Protein AF-X1CTW1-F1 (afdb_monomer_lite)

Foldseek 3Di:
DDDFDDDDDDDPDPDDDDADDGDDPDDDPDDDDDDDDDWDDDADDDDVDDGDGTDDDPDDDDDDDDDDDDDDDPPDDPDDDDDDFDDDDQGKRKDWDFDDPQTKIWIFIAHPNDTDTFIDGPDGDGDDDPPPDPDDDDDPPPDPDDKDKDWDWDDDPVDPDIWIWIWTADPVRDIDIDTPPDDDDDDPDDDDDQPPHPDDDDDPPPDDQPDWDKDWDWDADPVPGIWIWIWTADNVRDTDIDIPDPDDDDDPPPDDPDDDDPDDDDDPPPDDDDPPDDDDPDPDD

Sequence (285 aa):
ATTSYGIQIYADSFAYDADIVFQSGETIDNIVNGIVNVGGKLRVTENSDTITFSHTGTYAYAKWSAGTFIFQTDAGVNTNTYVDIKGKGTGTGNIRLFDQDDAEYMRMQVSNEYGIIEVKGTNPSGLHIQYTQPQSIYFWAGVSSGTPYFYIYGYDTGTSSVKYLRMNVSAGGHSYIVAEERLYLRAAGNLNLNDSAEGDIFCFVSATTGENRALIVYGYKNAIGPKYGKIWVDNGGDFRIDCQGAGYLQAQAGTTVVVWNDTYVNFYKDMRLSDDQVFKYGTGS

Structure (mmCIF, N/CA/C/O backbone):
data_AF-X1CTW1-F1
#
_entry.id   AF-X1CTW1-F1
#
loop_
_atom_site.group_PDB
_atom_site.id
_atom_site.type_symbol
_atom_site.label_atom_id
_atom_site.label_alt_id
_atom_site.label_comp_id
_atom_site.label_asym_id
_atom_site.label_entity_id
_atom_site.label_seq_id
_atom_site.pdbx_PDB_ins_code
_atom_site.Cartn_x
_atom_site.Cartn_y
_atom_site.Cartn_z
_atom_site.occupancy
_atom_site.B_iso_or_equiv
_atom_site.auth_seq_id
_atom_site.auth_comp_id
_atom_site.auth_asym_id
_atom_site.auth_atom_id
_atom_site.pdbx_PDB_model_num
ATOM 1 N N . ALA A 1 1 ? 40.830 28.953 -42.816 1.00 45.81 1 ALA A N 1
ATOM 2 C CA . ALA A 1 1 ? 39.634 28.520 -43.561 1.00 45.81 1 ALA A CA 1
ATOM 3 C C . ALA A 1 1 ? 39.536 27.010 -43.437 1.00 45.81 1 ALA A C 1
ATOM 5 O O . ALA A 1 1 ? 40.519 26.344 -43.733 1.00 45.81 1 ALA A O 1
ATOM 6 N N . THR A 1 2 ? 38.416 26.490 -42.947 1.00 40.00 2 THR A N 1
ATOM 7 C CA . THR A 1 2 ? 38.135 25.051 -42.875 1.00 40.00 2 THR A CA 1
ATOM 8 C C . THR A 1 2 ? 37.306 24.656 -44.091 1.00 40.00 2 THR A C 1
ATOM 10 O O . THR A 1 2 ? 36.136 25.007 -44.199 1.00 40.00 2 THR A O 1
ATOM 13 N N . THR A 1 3 ? 37.932 23.965 -45.038 1.00 47.16 3 THR A N 1
ATOM 14 C CA . THR A 1 3 ? 37.244 23.250 -46.118 1.00 47.16 3 THR A CA 1
ATOM 15 C C . THR A 1 3 ? 36.728 21.919 -45.584 1.00 47.16 3 THR A C 1
ATOM 17 O O . THR A 1 3 ? 37.546 21.073 -45.223 1.00 47.16 3 THR A O 1
ATOM 20 N N . SER A 1 4 ? 35.407 21.720 -45.561 1.00 43.81 4 SER A N 1
ATOM 21 C CA . SER A 1 4 ? 34.823 20.382 -45.394 1.00 43.81 4 SER A CA 1
ATOM 22 C C . SER A 1 4 ? 35.139 19.512 -46.606 1.00 43.81 4 SER A C 1
ATOM 24 O O . SER A 1 4 ? 35.044 19.966 -47.749 1.00 43.81 4 SER A O 1
ATOM 26 N N . TYR A 1 5 ? 35.465 18.249 -46.348 1.00 43.94 5 TYR A N 1
ATOM 27 C CA . TYR A 1 5 ? 35.620 17.217 -47.368 1.00 43.94 5 TYR A CA 1
ATOM 28 C C . TYR A 1 5 ? 34.435 16.259 -47.285 1.00 43.94 5 TYR A C 1
ATOM 30 O O . TYR A 1 5 ? 34.473 15.277 -46.549 1.00 43.94 5 TYR A O 1
ATOM 38 N N . GLY A 1 6 ? 33.390 16.527 -48.068 1.00 49.03 6 GLY A N 1
ATOM 39 C CA . GLY A 1 6 ? 32.314 15.558 -48.255 1.00 49.03 6 GLY A CA 1
ATOM 40 C C . GLY A 1 6 ? 32.833 14.336 -49.012 1.00 49.03 6 GLY A C 1
ATOM 41 O O . GLY A 1 6 ? 33.160 14.439 -50.195 1.00 49.03 6 GLY A O 1
ATOM 42 N N . ILE A 1 7 ? 32.900 13.179 -48.351 1.00 48.72 7 ILE A N 1
ATOM 43 C CA . ILE A 1 7 ? 33.149 11.900 -49.025 1.00 48.72 7 ILE A CA 1
ATOM 44 C C . ILE A 1 7 ? 31.864 11.496 -49.750 1.00 48.72 7 ILE A C 1
ATOM 46 O O . ILE A 1 7 ? 30.879 11.106 -49.127 1.00 48.72 7 ILE A O 1
ATOM 50 N N . GLN A 1 8 ? 31.871 11.602 -51.079 1.00 51.00 8 GLN A N 1
ATOM 51 C CA . GLN A 1 8 ? 30.743 11.222 -51.925 1.00 51.00 8 GLN A CA 1
ATOM 52 C C . GLN A 1 8 ? 31.022 9.858 -52.567 1.00 51.00 8 GLN A C 1
ATOM 54 O O . GLN A 1 8 ? 31.823 9.746 -53.495 1.00 51.00 8 GLN A O 1
ATOM 59 N N . ILE A 1 9 ? 30.384 8.809 -52.045 1.00 52.25 9 ILE A N 1
ATOM 60 C CA . ILE A 1 9 ? 30.541 7.438 -52.545 1.00 52.25 9 ILE A CA 1
ATOM 61 C C . ILE A 1 9 ? 29.469 7.173 -53.599 1.00 52.25 9 ILE A C 1
ATOM 63 O O . ILE A 1 9 ? 28.286 7.065 -53.281 1.00 52.25 9 ILE A O 1
ATOM 67 N N . TYR A 1 10 ? 29.888 7.048 -54.855 1.00 48.94 10 TYR A N 1
ATOM 68 C CA . TYR A 1 10 ? 29.022 6.609 -55.945 1.00 48.94 10 TYR A CA 1
ATOM 69 C C . TYR A 1 10 ? 29.145 5.093 -56.116 1.00 48.94 10 TYR A C 1
ATOM 71 O O . TYR A 1 10 ? 30.141 4.603 -56.646 1.00 48.94 10 TYR A O 1
ATOM 79 N N . ALA A 1 11 ? 28.128 4.353 -55.676 1.00 51.28 11 ALA A N 1
ATOM 80 C CA . ALA A 1 11 ? 27.992 2.937 -55.997 1.00 51.28 11 ALA A CA 1
ATOM 81 C C . ALA A 1 11 ? 27.484 2.787 -57.442 1.00 51.28 11 ALA A C 1
ATOM 83 O O . ALA A 1 11 ? 26.291 2.935 -57.712 1.00 51.28 11 ALA A O 1
ATOM 84 N N . ASP A 1 12 ? 28.391 2.506 -58.380 1.00 48.03 12 ASP A N 1
ATOM 85 C CA . ASP A 1 12 ? 28.018 2.105 -59.739 1.00 48.03 12 ASP A CA 1
ATOM 86 C C . ASP A 1 12 ? 27.450 0.675 -59.723 1.00 48.03 12 ASP A C 1
ATOM 88 O O . ASP A 1 12 ? 28.192 -0.298 -59.607 1.00 48.03 12 ASP A O 1
ATOM 92 N N . SER A 1 13 ? 26.117 0.609 -59.806 1.00 54.44 13 SER A N 1
ATOM 93 C CA . SER A 1 13 ? 25.214 -0.470 -60.256 1.00 54.44 13 SER A CA 1
ATOM 94 C C . SER A 1 13 ? 25.359 -1.926 -59.763 1.00 54.44 13 SER A C 1
ATOM 96 O O . SER A 1 13 ? 24.349 -2.626 -59.782 1.00 54.44 13 SER A O 1
ATOM 98 N N . PHE A 1 14 ? 26.511 -2.401 -59.277 1.00 51.78 14 PHE A N 1
ATOM 99 C CA .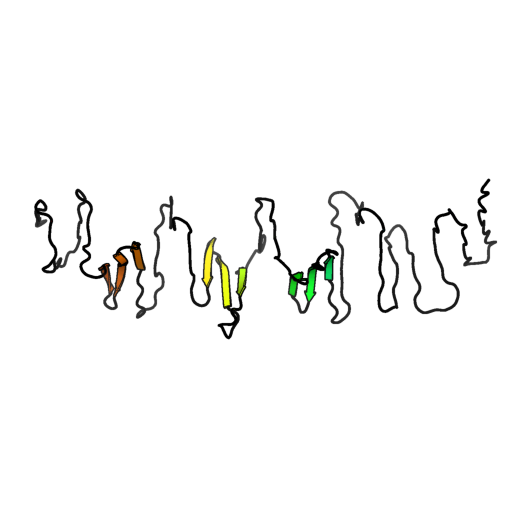 PHE A 1 14 ? 26.720 -3.795 -58.841 1.00 51.78 14 PHE A CA 1
ATOM 100 C C . PHE A 1 14 ? 27.580 -3.967 -57.572 1.00 51.78 14 PHE A C 1
ATOM 102 O O . PHE A 1 14 ? 28.158 -5.031 -57.349 1.00 51.78 14 PHE A O 1
ATOM 109 N N . ALA A 1 15 ? 27.614 -2.961 -56.693 1.00 45.22 15 ALA A N 1
ATOM 110 C CA . ALA A 1 15 ? 28.171 -3.083 -55.343 1.00 45.22 15 ALA A CA 1
ATOM 111 C C . ALA A 1 15 ? 27.107 -2.767 -54.276 1.00 45.22 15 ALA A C 1
ATOM 113 O O . ALA A 1 15 ? 26.763 -1.607 -54.049 1.00 45.22 15 ALA A O 1
ATOM 114 N N . TYR A 1 16 ? 26.596 -3.810 -53.616 1.00 50.31 16 TYR A N 1
ATOM 115 C CA . TYR A 1 16 ? 25.991 -3.672 -52.289 1.00 50.31 16 TYR A CA 1
ATOM 116 C C . TYR A 1 16 ? 27.129 -3.508 -51.257 1.00 50.31 16 TYR A C 1
ATOM 118 O O . TYR A 1 16 ? 28.116 -4.236 -51.336 1.00 50.31 16 TYR A O 1
ATOM 126 N N . ASP A 1 17 ? 26.935 -2.598 -50.297 1.00 49.25 17 ASP A N 1
ATOM 127 C CA . ASP A 1 17 ? 27.839 -2.175 -49.203 1.00 49.25 17 ASP A CA 1
ATOM 128 C C . ASP A 1 17 ? 29.040 -1.264 -49.565 1.00 49.25 17 ASP A C 1
ATOM 130 O O . ASP A 1 17 ? 29.900 -1.591 -50.382 1.00 49.25 17 ASP A O 1
ATOM 134 N N . ALA A 1 18 ? 29.123 -0.113 -48.875 1.00 48.91 18 ALA A N 1
ATOM 135 C CA . ALA A 1 18 ? 30.278 0.791 -48.838 1.00 48.91 18 ALA A CA 1
ATOM 136 C C . ALA A 1 18 ? 30.348 1.563 -47.498 1.00 48.91 18 ALA A C 1
ATOM 138 O O . ALA A 1 18 ? 29.317 1.994 -46.978 1.00 48.91 18 ALA A O 1
ATOM 139 N N . ASP A 1 19 ? 31.558 1.759 -46.959 1.00 47.50 19 ASP A N 1
ATOM 140 C CA . ASP A 1 19 ? 31.813 2.388 -45.647 1.00 47.50 19 ASP A CA 1
ATOM 141 C C . ASP A 1 19 ? 32.021 3.915 -45.722 1.00 47.50 19 ASP A C 1
ATOM 143 O O . ASP A 1 19 ? 32.659 4.423 -46.642 1.00 47.50 19 ASP A O 1
ATOM 147 N N . ILE A 1 20 ? 31.538 4.649 -44.709 1.00 53.44 20 ILE A N 1
ATOM 148 C CA . ILE A 1 20 ? 31.523 6.127 -44.637 1.00 53.44 20 ILE A CA 1
ATOM 149 C C . ILE A 1 20 ? 32.512 6.638 -43.566 1.00 53.44 20 ILE A C 1
ATOM 151 O O . ILE A 1 20 ? 32.567 6.092 -42.465 1.00 53.44 20 ILE A O 1
ATOM 155 N N . VAL A 1 21 ? 33.259 7.717 -43.854 1.00 50.94 21 VAL A N 1
ATOM 156 C CA . VAL A 1 21 ? 34.219 8.371 -42.931 1.00 50.94 21 VAL A CA 1
ATOM 157 C C . VAL A 1 21 ? 33.975 9.894 -42.891 1.00 50.94 21 VAL A C 1
ATOM 159 O O . VAL A 1 21 ? 33.644 10.483 -43.916 1.00 50.94 21 VAL A O 1
ATOM 162 N N . PHE A 1 22 ? 34.150 10.535 -41.727 1.00 52.16 22 PHE A N 1
ATOM 163 C CA . PHE A 1 22 ? 33.861 11.965 -41.471 1.00 52.16 22 PHE A CA 1
ATOM 164 C C . PHE A 1 22 ? 35.073 12.701 -40.853 1.00 52.16 22 PHE A C 1
ATOM 166 O O . PHE A 1 22 ? 35.955 12.047 -40.288 1.00 52.16 22 PHE A O 1
ATOM 173 N N . GLN A 1 23 ? 35.135 14.041 -40.926 1.00 52.19 23 GLN A N 1
ATOM 174 C CA . GLN A 1 23 ? 36.246 14.847 -40.379 1.00 52.19 23 GLN A CA 1
ATOM 175 C C . GLN A 1 23 ? 35.922 15.582 -39.058 1.00 52.19 23 GLN A C 1
ATOM 177 O O . GLN A 1 23 ? 34.781 15.694 -38.619 1.00 52.19 23 GLN A O 1
ATOM 182 N N . SER A 1 24 ? 36.965 16.079 -38.380 1.00 41.72 24 SER A N 1
ATOM 183 C CA . SER A 1 24 ? 36.859 16.750 -37.072 1.00 41.72 24 SER A CA 1
ATOM 184 C C . SER A 1 24 ? 36.025 18.037 -37.134 1.00 41.72 24 SER A C 1
ATOM 186 O O . SER A 1 24 ? 36.382 18.975 -37.848 1.00 41.72 24 SER A O 1
ATOM 188 N N . GLY A 1 25 ? 34.951 18.094 -36.342 1.00 46.41 25 GLY A N 1
ATOM 189 C CA . GLY A 1 25 ? 33.953 19.172 -36.359 1.00 46.41 25 GLY A CA 1
ATOM 190 C C . GLY A 1 25 ? 32.652 18.795 -37.076 1.00 46.41 25 GLY A C 1
ATOM 191 O O . GLY A 1 25 ? 31.678 19.536 -36.983 1.00 46.41 25 GLY A O 1
ATOM 192 N N . GLU A 1 26 ? 32.618 17.636 -37.736 1.00 47.25 26 GLU A N 1
ATOM 193 C CA . GLU A 1 26 ? 31.425 17.043 -38.340 1.00 47.25 26 GLU A CA 1
ATOM 194 C C . GLU A 1 26 ? 30.827 15.984 -37.391 1.00 47.25 26 GLU A C 1
ATOM 196 O O . GLU A 1 26 ? 31.538 15.339 -36.614 1.00 47.25 26 GLU A O 1
ATOM 201 N N . THR A 1 27 ? 29.505 15.805 -37.428 1.00 39.81 27 THR A N 1
ATOM 202 C CA . THR A 1 27 ? 28.800 14.800 -36.616 1.00 39.81 27 THR A CA 1
ATOM 203 C C . THR A 1 27 ? 28.807 13.453 -37.343 1.00 39.81 27 THR A C 1
ATOM 205 O O . THR A 1 27 ? 28.421 13.387 -38.507 1.00 39.81 27 THR A O 1
ATOM 208 N N . ILE A 1 28 ? 29.211 12.369 -36.670 1.00 51.09 28 ILE A N 1
ATOM 209 C CA . ILE A 1 28 ? 29.173 11.014 -37.250 1.00 51.09 28 ILE A CA 1
ATOM 210 C C . ILE A 1 28 ? 27.726 10.509 -37.273 1.00 51.09 28 ILE A C 1
ATOM 212 O O . ILE A 1 28 ? 27.140 10.256 -36.222 1.00 51.09 28 ILE A O 1
ATOM 216 N N . ASP A 1 29 ? 27.177 10.329 -38.475 1.00 48.66 29 ASP A N 1
ATOM 217 C CA . ASP A 1 29 ? 25.753 10.026 -38.688 1.00 48.66 29 ASP A CA 1
ATOM 218 C C . ASP A 1 29 ? 25.432 8.507 -38.727 1.00 48.66 29 ASP A C 1
ATOM 220 O O . ASP A 1 29 ? 24.273 8.100 -38.618 1.00 48.66 29 ASP A O 1
ATOM 224 N N . ASN A 1 30 ? 26.452 7.640 -38.875 1.00 41.53 30 ASN A N 1
ATOM 225 C CA . ASN A 1 30 ? 26.349 6.169 -38.795 1.00 41.53 30 ASN A CA 1
ATOM 226 C C . ASN A 1 30 ? 27.718 5.472 -38.606 1.00 41.53 30 ASN A C 1
ATOM 228 O O . ASN A 1 30 ? 28.755 6.001 -38.998 1.00 41.53 30 ASN A O 1
ATOM 232 N N . ILE A 1 31 ? 27.692 4.239 -38.074 1.00 51.62 31 ILE A N 1
ATOM 233 C CA . ILE A 1 31 ? 28.817 3.281 -38.012 1.00 51.62 31 ILE A CA 1
ATOM 234 C C . ILE A 1 31 ? 28.327 1.919 -38.531 1.00 51.62 31 ILE A C 1
ATOM 236 O O . ILE A 1 31 ? 27.300 1.426 -38.063 1.00 51.62 31 ILE A O 1
ATOM 240 N N . VAL A 1 32 ? 29.085 1.267 -39.417 1.00 52.25 32 VAL A N 1
ATOM 241 C CA . VAL A 1 32 ? 28.925 -0.158 -39.769 1.00 52.25 32 VAL A CA 1
ATOM 242 C C . VAL A 1 32 ? 30.281 -0.860 -39.611 1.00 52.25 32 VAL A C 1
ATOM 244 O O . VAL A 1 32 ? 31.327 -0.223 -39.657 1.00 52.25 32 VAL A O 1
ATOM 247 N N . ASN A 1 33 ? 30.258 -2.165 -39.328 1.00 46.97 33 ASN A N 1
ATOM 248 C CA . ASN A 1 33 ? 31.443 -3.014 -39.199 1.00 46.97 33 ASN A CA 1
ATOM 249 C C . ASN A 1 33 ? 31.401 -4.090 -40.292 1.00 46.97 33 ASN A C 1
ATOM 251 O O . ASN A 1 33 ? 30.509 -4.945 -40.273 1.00 46.97 33 ASN A O 1
ATOM 255 N N . GLY A 1 34 ? 32.360 -4.047 -41.216 1.00 48.19 34 GLY A N 1
ATOM 256 C CA . GLY A 1 34 ? 32.601 -5.099 -42.194 1.00 48.19 34 GLY A CA 1
ATOM 257 C C . GLY A 1 34 ? 33.517 -6.206 -41.657 1.00 48.19 34 GLY A C 1
ATOM 258 O O . GLY A 1 34 ? 34.615 -5.942 -41.181 1.00 48.19 34 GLY A O 1
ATOM 259 N N . ILE A 1 35 ? 33.102 -7.463 -41.856 1.00 50.97 35 ILE A N 1
ATOM 260 C CA . ILE A 1 35 ? 33.959 -8.665 -41.798 1.00 50.97 35 ILE A CA 1
ATOM 261 C C . ILE A 1 35 ? 34.553 -8.993 -40.401 1.00 50.97 35 ILE A C 1
ATOM 263 O O . ILE A 1 35 ? 35.762 -8.955 -40.219 1.00 50.97 35 ILE A O 1
ATOM 267 N N . VAL A 1 36 ? 33.728 -9.408 -39.422 1.00 45.00 36 VAL A N 1
ATOM 268 C CA . VAL A 1 36 ? 33.455 -10.841 -39.106 1.00 45.00 36 VAL A CA 1
ATOM 269 C C . VAL A 1 36 ? 32.144 -10.959 -38.298 1.00 45.00 36 VAL A C 1
ATOM 271 O O . VAL A 1 36 ? 31.791 -10.089 -37.504 1.00 45.00 36 VAL A O 1
ATOM 274 N N . ASN A 1 37 ? 31.402 -12.049 -38.486 1.00 51.97 37 ASN A N 1
ATOM 275 C CA . ASN A 1 37 ? 30.060 -12.263 -37.937 1.00 51.97 37 ASN A CA 1
ATOM 276 C C . ASN A 1 37 ? 30.058 -12.733 -36.458 1.00 51.97 37 ASN A C 1
ATOM 278 O O . ASN A 1 37 ? 30.244 -13.925 -36.216 1.00 51.97 37 ASN A O 1
ATOM 282 N N . VAL A 1 38 ? 29.820 -11.840 -35.474 1.00 46.69 38 VAL A N 1
ATOM 283 C CA . VAL A 1 38 ? 29.542 -12.257 -34.067 1.00 46.69 38 VAL A CA 1
ATOM 284 C C . VAL A 1 38 ? 28.583 -11.381 -33.222 1.00 46.69 38 VAL A C 1
ATOM 286 O O . VAL A 1 38 ? 28.246 -11.783 -32.108 1.00 46.69 38 VAL A O 1
ATOM 289 N N . GLY A 1 39 ? 28.121 -10.199 -33.660 1.00 50.09 39 GLY A N 1
ATOM 290 C CA . GLY A 1 39 ? 27.255 -9.391 -32.770 1.00 50.09 39 GLY A CA 1
ATOM 291 C C . GLY A 1 39 ? 26.915 -7.946 -33.139 1.00 50.09 39 GLY A C 1
ATOM 292 O O . GLY A 1 39 ? 26.598 -7.161 -32.249 1.00 50.09 39 GLY A O 1
ATOM 293 N N . GLY A 1 40 ? 26.980 -7.551 -34.411 1.00 55.53 40 GLY A N 1
ATOM 294 C CA . GLY A 1 40 ? 26.523 -6.217 -34.807 1.00 55.53 40 GLY A CA 1
ATOM 295 C C . GLY A 1 40 ? 24.998 -6.157 -34.942 1.00 55.53 40 GLY A C 1
ATOM 296 O O . GLY A 1 40 ? 24.432 -6.997 -35.636 1.00 55.53 40 GLY A O 1
ATOM 297 N N . LYS A 1 41 ? 24.347 -5.137 -34.360 1.00 55.25 41 LYS A N 1
ATOM 298 C CA . LYS A 1 41 ? 23.751 -4.033 -35.154 1.00 55.25 41 LYS A CA 1
ATOM 299 C C . LYS A 1 41 ? 22.899 -3.035 -34.353 1.00 55.25 41 LYS A C 1
ATOM 301 O O . LYS A 1 41 ? 21.833 -3.357 -33.837 1.00 55.25 41 LYS A O 1
ATOM 306 N N . LEU A 1 42 ? 23.405 -1.801 -34.333 1.00 59.06 42 LEU A N 1
ATOM 307 C CA . LEU A 1 42 ? 22.781 -0.579 -34.879 1.00 59.06 42 LEU A CA 1
ATOM 308 C C . LEU A 1 42 ? 22.482 -0.794 -36.388 1.00 59.06 42 LEU A C 1
ATOM 310 O O . LEU A 1 42 ? 23.294 -1.448 -37.036 1.00 59.06 42 LEU A O 1
ATOM 314 N N . ARG A 1 43 ? 21.408 -0.341 -37.055 1.00 50.75 43 ARG A N 1
ATOM 315 C CA . ARG A 1 43 ? 20.256 0.563 -36.798 1.00 50.75 43 ARG A CA 1
ATOM 316 C C . ARG A 1 43 ? 19.082 0.049 -37.660 1.00 50.75 43 ARG A C 1
ATOM 318 O O . ARG A 1 43 ? 19.357 -0.504 -38.723 1.00 50.75 43 ARG A O 1
ATOM 325 N N . VAL A 1 44 ? 17.814 0.225 -37.256 1.00 49.91 44 VAL A N 1
ATOM 326 C CA . VAL A 1 44 ? 16.639 -0.123 -38.104 1.00 49.91 44 VAL A CA 1
ATOM 327 C C . VAL A 1 44 ? 15.553 0.967 -38.026 1.00 49.91 44 VAL A C 1
ATOM 329 O O . VAL A 1 44 ? 15.647 1.857 -37.179 1.00 49.91 44 VAL A O 1
ATOM 332 N N . THR A 1 45 ? 14.650 1.016 -39.011 1.00 51.19 45 THR A N 1
ATOM 333 C CA . THR A 1 45 ? 13.980 2.237 -39.483 1.00 51.19 45 THR A CA 1
ATOM 334 C C . THR A 1 45 ? 12.682 1.939 -40.256 1.00 51.19 45 THR A C 1
ATOM 336 O O . THR A 1 45 ? 12.632 0.981 -41.020 1.00 51.19 45 THR A O 1
ATOM 339 N N . GLU A 1 46 ? 11.733 2.879 -40.142 1.00 43.62 46 GLU A N 1
ATOM 340 C CA . GLU A 1 46 ? 10.605 3.180 -41.050 1.00 43.62 46 GLU A CA 1
ATOM 341 C C . GLU A 1 46 ? 9.296 2.368 -41.028 1.00 43.62 46 GLU A C 1
ATOM 343 O O . GLU A 1 46 ? 9.250 1.149 -40.902 1.00 43.62 46 GLU A O 1
ATOM 348 N N . ASN A 1 47 ? 8.219 3.122 -41.282 1.00 63.56 47 ASN A N 1
ATOM 349 C CA . ASN A 1 47 ? 6.845 2.712 -41.573 1.00 63.56 47 ASN A CA 1
ATOM 350 C C . ASN A 1 47 ? 6.225 1.664 -40.638 1.00 63.56 47 ASN A C 1
ATOM 352 O O . ASN A 1 47 ? 5.637 2.088 -39.651 1.00 63.56 47 ASN A O 1
ATOM 356 N N . SER A 1 48 ? 6.296 0.346 -40.881 1.00 55.28 48 SER A N 1
ATOM 357 C CA . SER A 1 48 ? 5.699 -0.638 -39.943 1.00 55.28 48 SER A CA 1
ATOM 358 C C . SER A 1 48 ? 6.600 -0.919 -38.727 1.00 55.28 48 SER A C 1
ATOM 360 O O . SER A 1 48 ? 6.799 -2.072 -38.344 1.00 55.28 48 SER A O 1
ATOM 362 N N . ASP A 1 49 ? 7.129 0.171 -38.173 1.00 46.50 49 ASP A N 1
ATOM 363 C CA . ASP A 1 49 ? 8.003 0.327 -37.018 1.00 46.50 49 ASP A CA 1
ATOM 364 C C . ASP A 1 49 ? 9.368 -0.357 -37.073 1.00 46.50 49 ASP A C 1
ATOM 366 O O . ASP A 1 49 ? 9.527 -1.532 -37.404 1.00 46.50 49 ASP A O 1
ATOM 370 N N . THR A 1 50 ? 10.395 0.371 -36.631 1.00 51.03 50 THR A N 1
ATOM 371 C CA . THR A 1 50 ? 11.592 -0.260 -36.068 1.00 51.03 50 THR A CA 1
ATOM 372 C C . THR A 1 50 ? 12.458 0.708 -35.276 1.00 51.03 50 THR A C 1
ATOM 374 O O . THR A 1 50 ? 12.747 1.823 -35.700 1.00 51.03 50 THR A O 1
ATOM 377 N N . ILE A 1 51 ? 12.962 0.202 -34.153 1.00 62.56 51 ILE A N 1
ATOM 378 C CA . ILE A 1 51 ? 14.141 0.686 -33.435 1.00 62.56 51 ILE A CA 1
ATOM 379 C C . ILE A 1 51 ? 14.963 -0.561 -33.109 1.00 62.56 51 ILE A C 1
ATOM 381 O O . ILE A 1 51 ? 14.417 -1.576 -32.673 1.00 62.56 51 ILE A O 1
ATOM 385 N N . THR A 1 52 ? 16.276 -0.541 -33.338 1.00 54.81 52 THR A N 1
ATOM 386 C CA . THR A 1 52 ? 17.144 -1.686 -33.020 1.00 54.81 52 THR A CA 1
ATOM 387 C C . THR A 1 52 ? 18.578 -1.242 -32.811 1.00 54.81 52 THR A C 1
ATOM 389 O O . THR A 1 52 ? 19.199 -0.682 -33.714 1.00 54.81 52 THR A O 1
ATOM 392 N N . PHE A 1 53 ? 19.112 -1.563 -31.636 1.00 70.44 53 PHE A N 1
ATOM 393 C CA . PHE A 1 53 ? 20.530 -1.460 -31.317 1.00 70.44 53 PHE A CA 1
ATOM 394 C C . PHE A 1 53 ? 20.863 -2.682 -30.445 1.00 70.44 53 PHE A C 1
ATOM 396 O O . PHE A 1 53 ? 20.427 -2.767 -29.303 1.00 70.44 53 PHE A O 1
ATOM 403 N N . SER A 1 54 ? 21.526 -3.682 -31.029 1.00 64.19 54 SER A N 1
ATOM 404 C CA . SER A 1 54 ? 21.703 -5.038 -30.475 1.00 64.19 54 SER A CA 1
ATOM 405 C C . SER A 1 54 ? 22.930 -5.175 -29.557 1.00 64.19 54 SER A C 1
ATOM 407 O O . SER A 1 54 ? 23.839 -4.344 -29.611 1.00 64.19 54 SER A O 1
ATOM 409 N N . HIS A 1 55 ? 22.961 -6.191 -28.682 1.00 62.97 55 HIS A N 1
ATOM 410 C CA . HIS A 1 55 ? 24.020 -6.394 -27.679 1.00 62.97 55 HIS A CA 1
ATOM 411 C C . HIS A 1 55 ? 24.399 -7.879 -27.524 1.00 62.97 55 HIS A C 1
ATOM 413 O O . HIS A 1 55 ? 23.522 -8.730 -27.376 1.00 62.97 55 HIS A O 1
ATOM 419 N N . THR A 1 56 ? 25.701 -8.181 -27.463 1.00 58.50 56 THR A N 1
ATOM 420 C CA . THR A 1 56 ? 26.235 -9.535 -27.181 1.00 58.50 56 THR A CA 1
ATOM 421 C C . THR A 1 56 ? 27.419 -9.555 -26.195 1.00 58.50 56 THR A C 1
ATOM 423 O O . THR A 1 56 ? 28.050 -10.592 -26.007 1.00 58.50 56 THR A O 1
ATOM 426 N N . GLY A 1 57 ? 27.712 -8.428 -25.534 1.00 55.69 57 GLY A N 1
ATOM 427 C CA . GLY A 1 57 ? 28.667 -8.333 -24.419 1.00 55.69 57 GLY A CA 1
ATOM 428 C C . GLY A 1 57 ? 27.973 -8.306 -23.049 1.00 55.69 57 GLY A C 1
ATOM 429 O O . GLY A 1 57 ? 26.751 -8.208 -22.973 1.00 55.69 57 GLY A O 1
ATOM 430 N N . THR A 1 58 ? 28.748 -8.353 -21.958 1.00 77.19 58 THR A N 1
ATOM 431 C CA . THR A 1 58 ? 28.227 -8.422 -20.574 1.00 77.19 58 THR A CA 1
ATOM 432 C C . THR A 1 58 ? 27.313 -7.252 -20.194 1.00 77.19 58 THR A C 1
ATOM 434 O O . THR A 1 58 ? 26.371 -7.439 -19.429 1.00 77.19 58 THR A O 1
ATOM 437 N N . TYR A 1 59 ? 27.578 -6.054 -20.726 1.00 81.06 59 TYR A N 1
ATOM 438 C CA . TYR A 1 59 ? 26.813 -4.839 -20.448 1.00 81.06 59 TYR A CA 1
ATOM 439 C C . TYR A 1 59 ? 26.669 -3.979 -21.708 1.00 81.06 59 TYR A C 1
ATOM 441 O O . TYR A 1 59 ? 27.575 -3.929 -22.540 1.00 81.06 59 TYR A O 1
ATOM 449 N N . ALA A 1 60 ? 25.557 -3.253 -21.803 1.00 84.12 60 ALA A N 1
ATOM 450 C CA . ALA A 1 60 ? 25.329 -2.189 -22.774 1.00 84.12 60 ALA A CA 1
ATOM 451 C C . ALA A 1 60 ? 24.785 -0.957 -22.037 1.00 84.12 60 ALA A C 1
ATOM 453 O O . ALA A 1 60 ? 24.014 -1.095 -21.087 1.00 84.12 60 ALA A O 1
ATOM 454 N N . TYR A 1 61 ? 25.192 0.239 -22.463 1.00 84.56 61 TYR A N 1
ATOM 455 C CA . TYR A 1 61 ? 24.801 1.499 -21.830 1.00 84.56 61 TYR A CA 1
ATOM 456 C C . TYR A 1 61 ? 24.439 2.534 -22.893 1.00 84.56 61 TYR A C 1
ATOM 458 O O . TYR A 1 61 ? 25.255 2.830 -23.764 1.00 84.56 61 TYR A O 1
ATOM 466 N N . ALA A 1 62 ? 23.258 3.137 -22.771 1.00 87.31 62 ALA A N 1
ATOM 467 C CA . ALA A 1 62 ? 22.951 4.412 -23.408 1.00 87.31 62 ALA A CA 1
ATOM 468 C C . ALA A 1 62 ? 23.264 5.534 -22.407 1.00 87.31 62 ALA A C 1
ATOM 470 O O . ALA A 1 62 ? 22.860 5.454 -21.246 1.00 87.31 62 ALA A O 1
ATOM 471 N N . LYS A 1 63 ? 24.005 6.558 -22.837 1.00 85.69 63 LYS A N 1
ATOM 472 C CA . LYS A 1 63 ? 24.360 7.726 -22.019 1.00 85.69 63 LYS A CA 1
ATOM 473 C C . LYS A 1 63 ? 24.054 9.005 -22.786 1.00 85.69 63 LYS A C 1
ATOM 475 O O . LYS A 1 63 ? 24.254 9.063 -23.995 1.00 85.69 63 LYS A O 1
ATOM 480 N N . TRP A 1 64 ? 23.614 10.021 -22.061 1.00 85.62 64 TRP A N 1
ATOM 481 C CA . TRP A 1 64 ? 23.283 11.356 -22.551 1.00 85.62 64 TRP A CA 1
ATOM 482 C C . TRP A 1 64 ? 23.970 12.375 -21.637 1.00 85.62 64 TRP A C 1
ATOM 484 O O . TRP A 1 64 ? 24.081 12.154 -20.434 1.00 85.62 64 TRP A O 1
ATOM 494 N N . SER A 1 65 ? 24.510 13.449 -22.214 1.00 84.88 65 SER A N 1
ATOM 495 C CA . SER A 1 65 ? 25.391 14.398 -21.514 1.00 84.88 65 SER A CA 1
ATOM 496 C C . SER A 1 65 ? 24.689 15.659 -21.004 1.00 84.88 65 SER A C 1
ATOM 498 O O . SER A 1 65 ? 25.302 16.435 -20.274 1.00 84.88 65 SER A O 1
ATOM 500 N N . ALA A 1 66 ? 23.433 15.888 -21.392 1.00 82.88 66 ALA A N 1
ATOM 501 C CA . ALA A 1 66 ? 22.684 17.089 -21.048 1.00 82.88 66 ALA A CA 1
ATOM 502 C C . ALA A 1 66 ? 21.178 16.813 -20.953 1.00 82.88 66 ALA A C 1
ATOM 504 O O . ALA A 1 66 ? 20.628 16.069 -21.763 1.00 82.88 66 ALA A O 1
ATOM 505 N N . GLY A 1 67 ? 20.515 17.490 -20.012 1.00 80.25 67 GLY A N 1
ATOM 506 C CA . GLY A 1 67 ? 19.059 17.633 -19.975 1.00 80.25 67 GLY A CA 1
ATOM 507 C C . GLY A 1 67 ? 18.277 16.328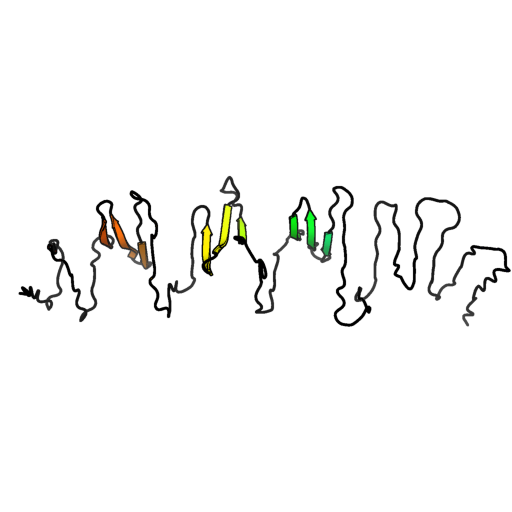 -19.813 1.00 80.25 67 GLY A C 1
ATOM 508 O O . GLY A 1 67 ? 18.506 15.565 -18.877 1.00 80.25 67 GLY A O 1
ATOM 509 N N . THR A 1 68 ? 17.306 16.129 -20.704 1.00 88.31 68 THR A N 1
ATOM 510 C CA . THR A 1 68 ? 16.214 15.158 -20.564 1.00 88.31 68 THR A CA 1
ATOM 511 C C . THR A 1 68 ? 16.215 14.168 -21.724 1.00 88.31 68 THR A C 1
ATOM 513 O O . THR A 1 68 ? 16.390 14.558 -22.877 1.00 88.31 68 THR A O 1
ATOM 516 N N . PHE A 1 69 ? 15.935 12.899 -21.432 1.00 89.00 69 PHE A N 1
ATOM 517 C CA . PHE A 1 69 ? 15.717 11.851 -22.428 1.00 89.00 69 PHE A CA 1
ATOM 518 C C . PHE A 1 69 ? 14.230 11.465 -22.461 1.00 89.00 69 PHE A C 1
ATOM 520 O O . PHE A 1 69 ? 13.635 11.240 -21.407 1.00 89.00 69 PHE A O 1
ATOM 527 N N . ILE A 1 70 ? 13.613 11.439 -23.648 1.00 88.56 70 ILE A N 1
ATOM 528 C CA . ILE A 1 70 ? 12.152 11.337 -23.822 1.00 88.56 70 ILE A CA 1
ATOM 529 C C . ILE A 1 70 ? 11.808 10.174 -24.760 1.00 88.56 70 ILE A C 1
ATOM 531 O O . ILE A 1 70 ? 12.373 10.060 -25.844 1.00 88.56 70 ILE A O 1
ATOM 535 N N . PHE A 1 71 ? 10.830 9.359 -24.357 1.00 89.81 71 PHE A N 1
ATOM 536 C CA . PHE A 1 71 ? 10.132 8.401 -25.216 1.00 89.81 71 PHE A CA 1
ATOM 537 C C . PHE A 1 71 ? 8.676 8.858 -25.370 1.00 89.81 71 PHE A C 1
ATOM 539 O O . PHE A 1 71 ? 7.977 9.009 -24.369 1.00 89.81 71 PHE A O 1
ATOM 546 N N . GLN A 1 72 ? 8.217 9.081 -26.600 1.00 90.25 72 GLN A N 1
ATOM 547 C CA . GLN A 1 72 ? 6.869 9.570 -26.900 1.00 90.25 72 GLN A CA 1
ATOM 548 C C . GLN A 1 72 ? 6.377 8.957 -28.219 1.00 90.25 72 GLN A C 1
ATOM 550 O O . GLN A 1 72 ? 7.162 8.834 -29.156 1.00 90.25 72 GLN A O 1
ATOM 555 N N . THR A 1 73 ? 5.091 8.593 -28.294 1.00 89.31 73 THR A N 1
ATOM 556 C CA . THR A 1 73 ? 4.422 8.256 -29.563 1.00 89.31 73 THR A CA 1
ATOM 557 C C . THR A 1 73 ? 3.712 9.475 -30.149 1.00 89.31 73 THR A C 1
ATOM 559 O O . THR A 1 73 ? 3.267 10.361 -29.416 1.00 89.31 73 THR A O 1
ATOM 562 N N . ASP A 1 74 ? 3.548 9.480 -31.465 1.00 87.25 74 ASP A N 1
ATOM 563 C CA . ASP A 1 74 ? 2.698 10.386 -32.238 1.00 87.25 74 ASP A CA 1
ATOM 564 C C . ASP A 1 74 ? 1.560 9.642 -32.970 1.00 87.25 74 ASP A C 1
ATOM 566 O O . ASP A 1 74 ? 0.845 10.241 -33.773 1.00 87.25 74 ASP A O 1
ATOM 570 N N . ALA A 1 75 ? 1.340 8.357 -32.652 1.00 85.81 75 ALA A N 1
ATOM 571 C CA . ALA A 1 75 ? 0.392 7.447 -33.303 1.00 85.81 75 ALA A CA 1
ATOM 572 C C . ALA A 1 75 ? -1.106 7.749 -33.039 1.00 85.81 75 ALA A C 1
ATOM 574 O O . ALA A 1 75 ? -1.925 6.836 -32.909 1.00 85.81 75 ALA A O 1
ATOM 575 N N . GLY A 1 76 ? -1.488 9.025 -32.949 1.00 89.38 76 GLY A N 1
ATOM 576 C CA . GLY A 1 76 ? -2.865 9.501 -32.824 1.00 89.38 76 GLY A CA 1
ATOM 577 C C . GLY A 1 76 ? -3.236 10.091 -31.460 1.00 89.38 76 GLY A C 1
ATOM 578 O O . GLY A 1 76 ? -2.427 10.213 -30.541 1.00 89.38 76 GLY A O 1
ATOM 579 N N . VAL A 1 77 ? -4.501 10.499 -31.343 1.00 91.81 77 VAL A N 1
ATOM 580 C CA . VAL A 1 77 ? -5.067 11.088 -30.120 1.00 91.81 77 VAL A CA 1
ATOM 581 C C . VAL A 1 77 ? -5.466 9.976 -29.149 1.00 91.81 77 VAL A C 1
ATOM 583 O O . VAL A 1 77 ? -6.197 9.064 -29.525 1.00 91.81 77 VAL A O 1
ATOM 586 N N . ASN A 1 78 ? -5.044 10.091 -27.885 1.00 87.69 78 ASN A N 1
ATOM 587 C CA . ASN A 1 78 ? -5.297 9.116 -26.812 1.00 87.69 78 ASN A CA 1
ATOM 588 C C . ASN A 1 78 ? -4.734 7.701 -27.079 1.00 87.69 78 ASN A C 1
ATOM 590 O O . ASN A 1 78 ? -5.248 6.719 -26.543 1.00 87.69 78 ASN A O 1
ATOM 594 N N . THR A 1 79 ? -3.676 7.582 -27.885 1.00 93.25 79 THR A N 1
ATOM 595 C CA . THR A 1 79 ? -3.031 6.293 -28.167 1.00 93.25 79 THR A CA 1
ATOM 596 C C . THR A 1 79 ? -2.169 5.835 -26.987 1.00 93.25 79 THR A C 1
ATOM 598 O O . THR A 1 79 ? -1.209 6.501 -26.596 1.00 93.25 79 THR A O 1
ATOM 601 N N . ASN A 1 80 ? -2.497 4.671 -26.419 1.00 90.75 80 ASN A N 1
ATOM 602 C CA . ASN A 1 80 ? -1.732 4.074 -25.324 1.00 90.75 80 ASN A CA 1
ATOM 603 C C . ASN A 1 80 ? -0.300 3.736 -25.771 1.00 90.75 80 ASN A C 1
ATOM 605 O O . ASN A 1 80 ? -0.103 3.057 -26.776 1.00 90.75 80 ASN A O 1
ATOM 609 N N . THR A 1 81 ? 0.693 4.158 -24.985 1.00 91.25 81 THR A N 1
ATOM 610 C CA . THR A 1 81 ? 2.118 3.846 -25.191 1.00 91.25 81 THR A CA 1
ATOM 611 C C . THR A 1 81 ? 2.634 3.005 -24.030 1.00 91.25 81 THR A C 1
ATOM 613 O O . THR A 1 81 ? 2.261 3.247 -22.882 1.00 91.25 81 THR A O 1
ATOM 616 N N . TYR A 1 82 ? 3.521 2.051 -24.311 1.00 91.69 82 TYR A N 1
ATOM 617 C CA . TYR A 1 82 ? 4.090 1.146 -23.312 1.00 91.69 82 TYR A CA 1
ATOM 618 C C . TYR A 1 82 ? 5.619 1.122 -23.409 1.00 91.69 82 TYR A C 1
ATOM 620 O O . TYR A 1 82 ? 6.175 1.131 -24.505 1.00 91.69 82 TYR A O 1
ATOM 628 N N . VAL A 1 83 ? 6.295 1.054 -22.259 1.00 91.25 83 VAL A N 1
ATOM 629 C CA . VAL A 1 83 ? 7.742 0.805 -22.164 1.00 91.25 83 VAL A CA 1
ATOM 630 C C . VAL A 1 83 ? 7.942 -0.499 -21.400 1.00 91.25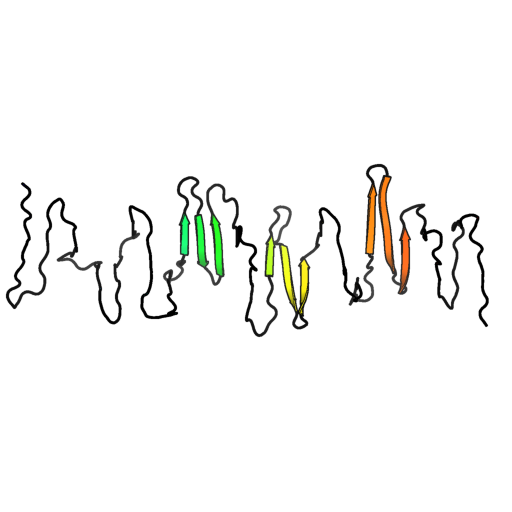 83 VAL A C 1
ATOM 632 O O . VAL A 1 83 ? 7.764 -0.555 -20.185 1.00 91.25 83 VAL A O 1
ATOM 635 N N . ASP A 1 84 ? 8.302 -1.553 -22.127 1.00 90.88 84 ASP A N 1
ATOM 636 C CA . ASP A 1 84 ? 8.504 -2.892 -21.577 1.00 90.88 84 ASP A CA 1
ATOM 637 C C . ASP A 1 84 ? 9.963 -3.122 -21.168 1.00 90.88 84 ASP A C 1
ATOM 639 O O . ASP A 1 84 ? 10.868 -3.078 -22.000 1.00 90.88 84 ASP A O 1
ATOM 643 N N . ILE A 1 85 ? 10.194 -3.470 -19.899 1.00 92.06 85 ILE A N 1
ATOM 644 C CA . ILE A 1 85 ? 11.519 -3.853 -19.390 1.00 92.06 85 ILE A CA 1
ATOM 645 C C . ILE A 1 85 ? 11.455 -5.287 -18.870 1.00 92.06 85 ILE A C 1
ATOM 647 O O . ILE A 1 85 ? 10.872 -5.574 -17.824 1.00 92.06 85 ILE A O 1
ATOM 651 N N . LYS A 1 86 ? 12.058 -6.203 -19.630 1.00 90.00 86 LYS A N 1
ATOM 652 C CA . LYS A 1 86 ? 11.926 -7.654 -19.456 1.00 90.00 86 LYS A CA 1
ATOM 653 C C . LYS A 1 86 ? 13.283 -8.286 -19.158 1.00 90.00 86 LYS A C 1
ATOM 655 O O . LYS A 1 86 ? 14.251 -8.066 -19.881 1.00 90.00 86 LYS A O 1
ATOM 660 N N . GLY A 1 87 ? 13.348 -9.086 -18.097 1.00 87.56 87 GLY A N 1
ATOM 661 C CA . GLY A 1 87 ? 14.473 -9.989 -17.863 1.00 87.56 87 GLY A CA 1
ATOM 662 C C . GLY A 1 87 ? 14.370 -11.246 -18.735 1.00 87.56 87 GLY A C 1
ATOM 663 O O . GLY A 1 87 ? 13.305 -11.555 -19.270 1.00 87.56 87 GLY A O 1
ATOM 664 N N . LYS A 1 88 ? 15.479 -11.977 -18.894 1.00 87.56 88 LYS A N 1
ATOM 665 C CA . LYS A 1 88 ? 15.534 -13.234 -19.660 1.00 87.56 88 LYS A CA 1
ATOM 666 C C . LYS A 1 88 ? 15.717 -14.425 -18.719 1.00 87.56 88 LYS A C 1
ATOM 668 O O . LYS A 1 88 ? 16.588 -14.390 -17.851 1.00 87.56 88 LYS A O 1
ATOM 673 N N . GLY A 1 89 ? 14.946 -15.494 -18.923 1.00 88.69 89 GLY A N 1
ATOM 674 C CA . GLY A 1 89 ? 14.998 -16.687 -18.072 1.00 88.69 89 GLY A CA 1
ATOM 675 C C . GLY A 1 89 ? 14.574 -16.360 -16.639 1.00 88.69 89 GLY A C 1
ATOM 676 O O . GLY A 1 89 ? 13.495 -15.822 -16.432 1.00 88.69 89 GLY A O 1
ATOM 677 N N . THR A 1 90 ? 15.440 -16.638 -15.665 1.00 87.06 90 THR A N 1
ATOM 678 C CA . THR A 1 90 ? 15.249 -16.272 -14.248 1.00 87.06 90 THR A CA 1
ATOM 679 C C . THR A 1 90 ? 15.660 -14.826 -13.921 1.00 87.06 90 THR A C 1
ATOM 681 O O . THR A 1 90 ? 15.633 -14.427 -12.759 1.00 87.06 90 THR A O 1
ATOM 684 N N . GLY A 1 91 ? 16.077 -14.037 -14.918 1.00 88.00 91 GLY A N 1
ATOM 685 C CA . GLY A 1 91 ? 16.498 -12.649 -14.737 1.00 88.00 91 GLY A CA 1
ATOM 686 C C . GLY A 1 91 ? 15.340 -11.673 -14.495 1.00 88.00 91 GLY A C 1
ATOM 687 O O . GLY A 1 91 ? 14.246 -11.826 -15.030 1.00 88.00 91 GLY A O 1
ATOM 688 N N . THR A 1 92 ? 15.620 -10.616 -13.734 1.00 89.75 92 THR A N 1
ATOM 689 C CA . THR A 1 92 ? 14.641 -9.617 -13.272 1.00 89.75 92 THR A CA 1
ATOM 690 C C . THR A 1 92 ? 14.575 -8.392 -14.194 1.00 89.75 92 THR A C 1
ATOM 692 O O . THR A 1 92 ? 15.561 -7.662 -14.334 1.00 89.75 92 THR A O 1
ATOM 695 N N . GLY A 1 93 ? 13.400 -8.088 -14.755 1.00 90.75 93 GLY A N 1
ATOM 696 C CA . GLY A 1 93 ? 13.136 -6.776 -15.366 1.00 90.75 93 GLY A CA 1
ATOM 697 C C . GLY A 1 93 ? 13.033 -5.699 -14.281 1.00 90.75 93 GLY A C 1
ATOM 698 O O . GLY A 1 93 ? 12.300 -5.889 -13.309 1.00 90.75 93 GLY A O 1
ATOM 699 N N . ASN A 1 94 ? 13.801 -4.607 -14.388 1.00 93.81 94 ASN A N 1
ATOM 700 C CA . ASN A 1 94 ? 13.807 -3.548 -13.376 1.00 93.81 94 ASN A CA 1
ATOM 701 C C . ASN A 1 94 ? 14.119 -2.150 -13.936 1.00 93.81 94 ASN A C 1
ATOM 703 O O . ASN A 1 94 ? 15.040 -1.991 -14.733 1.00 93.81 94 ASN A O 1
ATOM 707 N N . ILE A 1 95 ? 13.385 -1.148 -13.449 1.00 94.12 95 ILE A N 1
ATOM 708 C CA . ILE A 1 95 ? 13.697 0.283 -13.560 1.00 94.12 95 ILE A CA 1
ATOM 709 C C . ILE A 1 95 ? 14.419 0.697 -12.278 1.00 94.12 95 ILE A C 1
ATOM 711 O O . ILE A 1 95 ? 14.028 0.282 -11.180 1.00 94.12 95 ILE A O 1
ATOM 715 N N . ARG A 1 96 ? 15.446 1.540 -12.405 1.00 92.25 96 ARG A N 1
ATOM 716 C CA . ARG A 1 96 ? 16.081 2.210 -11.268 1.00 92.25 96 ARG A CA 1
ATOM 717 C C . ARG A 1 96 ? 16.261 3.690 -11.552 1.00 92.25 96 ARG A C 1
ATOM 719 O O . ARG A 1 96 ? 16.706 4.049 -12.638 1.00 92.25 96 ARG A O 1
ATOM 726 N N . LEU A 1 97 ? 15.945 4.507 -10.558 1.00 91.88 97 LEU A N 1
ATOM 727 C CA . LEU A 1 97 ? 16.217 5.939 -10.534 1.00 91.88 97 LEU A CA 1
ATOM 728 C C . LEU A 1 97 ? 17.246 6.144 -9.424 1.00 91.88 97 LEU A C 1
ATOM 730 O O . LEU A 1 97 ? 16.908 5.934 -8.262 1.00 91.88 97 LEU A O 1
ATOM 734 N N . PHE A 1 98 ? 18.492 6.428 -9.794 1.00 91.19 98 PHE A N 1
ATOM 735 C CA . PHE A 1 98 ? 19.600 6.630 -8.858 1.00 91.19 98 PHE A CA 1
ATOM 736 C C . PHE A 1 98 ? 19.759 8.112 -8.544 1.00 91.19 98 PHE A C 1
ATOM 738 O O . PHE A 1 98 ? 19.704 8.919 -9.474 1.00 91.19 98 PHE A O 1
ATOM 745 N N . ASP A 1 99 ? 20.044 8.425 -7.283 1.00 85.88 99 ASP A N 1
ATOM 746 C CA . ASP A 1 99 ? 20.786 9.635 -6.945 1.00 85.88 99 ASP A CA 1
ATOM 747 C C . ASP A 1 99 ? 22.275 9.290 -6.811 1.00 85.88 99 ASP A C 1
ATOM 749 O O . ASP A 1 99 ? 22.635 8.174 -6.417 1.00 85.88 99 ASP A O 1
ATOM 753 N N . GLN A 1 100 ? 23.154 10.194 -7.241 1.00 85.44 100 GLN A N 1
ATOM 754 C CA . GLN A 1 100 ? 24.588 9.887 -7.343 1.00 85.44 100 GLN A CA 1
ATOM 755 C C . GLN A 1 100 ? 25.369 10.263 -6.079 1.00 85.44 100 GLN A C 1
ATOM 757 O O . GLN A 1 100 ? 26.416 9.665 -5.826 1.00 85.44 100 GLN A O 1
ATOM 762 N N . ASP A 1 101 ? 24.902 11.255 -5.327 1.00 85.81 101 ASP A N 1
ATOM 763 C CA . ASP A 1 101 ? 25.607 11.826 -4.180 1.00 85.81 101 ASP A CA 1
ATOM 764 C C . ASP A 1 101 ? 25.666 10.866 -2.981 1.00 85.81 101 ASP A C 1
ATOM 766 O O . ASP A 1 101 ? 26.766 10.538 -2.532 1.00 85.81 101 ASP A O 1
ATOM 770 N N . ASP A 1 102 ? 24.519 10.348 -2.540 1.00 82.94 102 ASP A N 1
ATOM 771 C CA . ASP A 1 102 ? 24.403 9.481 -1.355 1.00 82.94 102 ASP A CA 1
ATOM 772 C C . ASP A 1 102 ? 24.277 7.967 -1.703 1.00 82.94 102 ASP A C 1
ATOM 774 O O . ASP A 1 102 ? 24.419 7.077 -0.852 1.00 82.94 102 ASP A O 1
ATOM 778 N N . ALA A 1 103 ? 24.162 7.663 -3.006 1.00 88.81 103 ALA A N 1
ATOM 779 C CA . ALA A 1 103 ? 24.044 6.331 -3.619 1.00 88.81 103 ALA A CA 1
ATOM 780 C C . ALA A 1 103 ? 22.721 5.575 -3.356 1.00 88.81 103 ALA A C 1
ATOM 782 O O . ALA A 1 103 ? 22.640 4.350 -3.537 1.00 88.81 103 ALA A O 1
ATOM 783 N N . GLU A 1 104 ? 21.658 6.292 -2.995 1.00 91.69 104 GLU A N 1
ATOM 784 C CA . GLU A 1 104 ? 20.289 5.782 -3.008 1.00 91.69 104 GLU A CA 1
ATOM 785 C C . GLU A 1 104 ? 19.741 5.567 -4.428 1.00 91.69 104 GLU A C 1
ATOM 787 O O . GLU A 1 104 ? 20.124 6.198 -5.413 1.00 91.69 104 GLU A O 1
ATOM 792 N N . TYR A 1 105 ? 18.776 4.656 -4.537 1.00 91.12 105 TYR A N 1
ATOM 793 C CA . TYR A 1 105 ? 17.947 4.493 -5.716 1.00 91.12 105 TYR A CA 1
ATOM 794 C C . TYR A 1 105 ? 16.544 3.999 -5.376 1.00 91.12 105 TYR A C 1
ATOM 796 O O . TYR A 1 105 ? 16.348 3.096 -4.555 1.00 91.12 105 TYR A O 1
ATOM 804 N N . MET A 1 106 ? 15.558 4.528 -6.098 1.00 94.50 106 MET A N 1
ATOM 805 C CA . MET A 1 106 ? 14.249 3.894 -6.219 1.00 94.50 106 MET A CA 1
ATOM 806 C C . MET A 1 106 ? 14.365 2.727 -7.202 1.00 94.50 106 MET A C 1
ATOM 808 O O . MET A 1 106 ? 14.908 2.882 -8.297 1.00 94.50 106 MET A O 1
ATOM 812 N N . ARG A 1 107 ? 13.829 1.558 -6.841 1.00 94.81 107 ARG A N 1
ATOM 813 C CA . ARG A 1 107 ? 13.737 0.380 -7.710 1.00 94.81 107 ARG A CA 1
ATOM 814 C C . ARG A 1 107 ? 12.285 -0.030 -7.905 1.00 94.81 107 ARG A C 1
ATOM 816 O O . ARG A 1 107 ? 11.564 -0.235 -6.935 1.00 94.81 107 ARG A O 1
ATOM 823 N N . MET A 1 108 ? 11.906 -0.232 -9.163 1.00 95.31 108 MET A N 1
ATOM 824 C CA . MET A 1 108 ? 10.672 -0.913 -9.556 1.00 95.31 108 MET A CA 1
ATOM 825 C C . MET A 1 108 ? 11.062 -2.179 -10.316 1.00 95.31 108 MET A C 1
ATOM 827 O O . MET A 1 108 ? 11.800 -2.095 -11.297 1.00 95.31 108 MET A O 1
ATOM 831 N N . GLN A 1 109 ? 10.641 -3.355 -9.857 1.00 94.56 1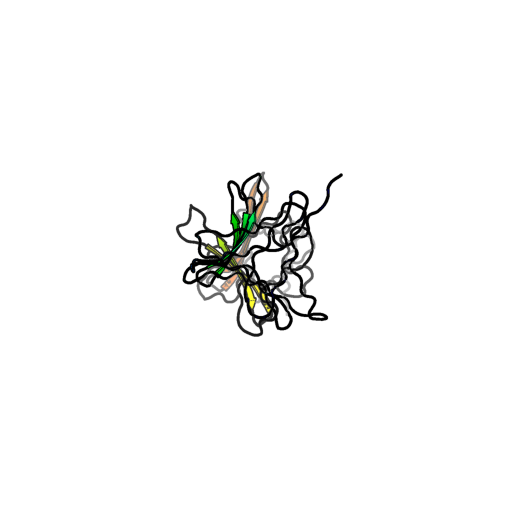09 GLN A N 1
ATOM 832 C CA . GLN A 1 109 ? 11.048 -4.633 -10.450 1.00 94.56 109 GLN A CA 1
ATOM 833 C C . GLN A 1 109 ? 9.963 -5.709 -10.339 1.00 94.56 109 GLN A C 1
ATOM 835 O O . GLN A 1 109 ? 9.123 -5.645 -9.445 1.00 94.56 109 GLN A O 1
ATOM 840 N N . VAL A 1 110 ? 10.027 -6.732 -11.195 1.00 90.25 110 VAL A N 1
ATOM 841 C CA . VAL A 1 110 ? 9.189 -7.941 -11.081 1.00 90.25 110 VAL A CA 1
ATOM 842 C C . VAL A 1 110 ? 10.077 -9.158 -10.841 1.00 90.25 110 VAL A C 1
ATOM 844 O O . VAL A 1 110 ? 10.961 -9.441 -11.648 1.00 90.25 110 VAL A O 1
ATOM 847 N N . SER A 1 111 ? 9.863 -9.872 -9.734 1.00 89.62 111 SER A N 1
ATOM 848 C CA . SER A 1 111 ? 10.660 -11.036 -9.329 1.00 89.62 111 SER A CA 1
ATOM 849 C C . SER A 1 111 ? 9.791 -12.073 -8.624 1.00 89.62 111 SER A C 1
ATOM 851 O O . SER A 1 111 ? 9.032 -11.715 -7.729 1.00 89.62 111 SER A O 1
ATOM 853 N N . ASN A 1 112 ? 9.924 -13.348 -9.006 1.00 87.06 112 ASN A N 1
ATOM 854 C CA . ASN A 1 112 ? 9.212 -14.481 -8.396 1.00 87.06 112 ASN A CA 1
ATOM 855 C C . ASN A 1 112 ? 7.700 -14.227 -8.245 1.00 87.06 112 ASN A C 1
ATOM 857 O O . ASN A 1 112 ? 7.164 -14.380 -7.158 1.00 87.06 112 ASN A O 1
ATOM 861 N N . GLU A 1 113 ? 7.040 -13.788 -9.323 1.00 87.06 113 GLU A N 1
ATOM 862 C CA . GLU A 1 113 ? 5.598 -13.461 -9.369 1.00 87.06 113 GLU A CA 1
ATOM 863 C C . GLU A 1 113 ? 5.174 -12.187 -8.601 1.00 87.06 113 GLU A C 1
ATOM 865 O O . GLU A 1 113 ? 4.030 -11.753 -8.721 1.00 87.06 113 GLU A O 1
ATOM 870 N N . TYR A 1 114 ? 6.094 -11.504 -7.907 1.00 88.81 114 TYR A N 1
ATOM 871 C CA . TYR A 1 114 ? 5.822 -10.252 -7.191 1.00 88.81 114 TYR A CA 1
ATOM 872 C C . TYR A 1 114 ? 6.297 -9.010 -7.954 1.00 88.81 114 TYR A C 1
ATOM 874 O O . TYR A 1 114 ? 7.445 -8.931 -8.400 1.00 88.81 114 TYR A O 1
ATOM 882 N N . GLY A 1 115 ? 5.435 -7.993 -8.028 1.00 90.75 115 GLY A N 1
ATOM 883 C CA . GLY A 1 115 ? 5.833 -6.616 -8.325 1.00 90.75 115 GLY A CA 1
ATOM 884 C C . GLY A 1 115 ? 6.353 -5.930 -7.059 1.00 90.75 115 GLY A C 1
ATOM 885 O O . GLY A 1 115 ? 5.709 -5.987 -6.015 1.00 90.75 115 GLY A O 1
ATOM 886 N N . ILE A 1 116 ? 7.523 -5.300 -7.141 1.00 92.38 116 ILE A N 1
ATOM 887 C CA . ILE A 1 116 ? 8.233 -4.700 -6.006 1.00 92.38 116 ILE A CA 1
ATOM 888 C C . ILE A 1 116 ? 8.557 -3.242 -6.336 1.00 92.38 116 ILE A C 1
ATOM 890 O O . ILE A 1 116 ? 9.154 -2.961 -7.377 1.00 92.38 116 ILE A O 1
ATOM 894 N N . ILE A 1 117 ? 8.207 -2.337 -5.420 1.00 94.88 117 ILE A N 1
ATOM 895 C CA . ILE A 1 117 ? 8.601 -0.923 -5.426 1.00 94.88 117 ILE A CA 1
ATOM 896 C C . ILE A 1 117 ? 9.280 -0.641 -4.086 1.00 94.88 117 ILE A C 1
ATOM 898 O O . ILE A 1 117 ? 8.682 -0.858 -3.036 1.00 94.88 117 ILE A O 1
ATOM 902 N N . GLU A 1 118 ? 10.534 -0.200 -4.108 1.00 94.00 118 GLU A N 1
ATOM 903 C CA . GLU A 1 118 ? 11.347 -0.017 -2.899 1.00 94.00 118 GLU A CA 1
ATOM 904 C C . GLU A 1 118 ? 12.419 1.067 -3.092 1.00 94.00 118 GLU A C 1
ATOM 906 O O . GLU A 1 118 ? 12.793 1.388 -4.221 1.00 94.00 118 GLU A O 1
ATOM 911 N N . VAL A 1 119 ? 12.940 1.603 -1.986 1.00 93.00 119 VAL A N 1
ATOM 912 C CA . VAL A 1 119 ? 14.117 2.488 -1.960 1.00 93.00 119 VAL A CA 1
ATOM 913 C C . VAL A 1 119 ? 15.271 1.721 -1.315 1.00 93.00 119 VAL A C 1
ATOM 915 O O . VAL A 1 119 ? 15.082 1.048 -0.302 1.00 93.00 119 VAL A O 1
ATOM 918 N N . LYS A 1 120 ? 16.458 1.782 -1.920 1.00 92.88 120 LYS A N 1
ATOM 919 C CA . LYS A 1 120 ? 17.705 1.185 -1.413 1.00 92.88 120 LYS A CA 1
ATOM 920 C C . LYS A 1 120 ? 18.829 2.196 -1.481 1.00 92.88 120 LYS A C 1
ATOM 922 O O . LYS A 1 120 ? 18.734 3.126 -2.260 1.00 92.88 120 LYS A O 1
ATOM 927 N N . GLY A 1 121 ? 19.887 1.982 -0.715 1.00 90.50 121 GLY A N 1
ATOM 928 C CA . GLY A 1 121 ? 21.050 2.861 -0.684 1.00 90.50 121 GLY A CA 1
ATOM 929 C C . GLY A 1 121 ? 21.919 2.558 0.523 1.00 90.50 121 GLY A C 1
ATOM 930 O O . GLY A 1 121 ? 21.793 1.480 1.116 1.00 90.50 121 GLY A O 1
ATOM 931 N N . THR A 1 122 ? 22.763 3.514 0.889 1.00 90.06 122 THR A N 1
ATOM 932 C CA . THR A 1 122 ? 23.579 3.443 2.103 1.00 90.06 122 THR A CA 1
ATOM 933 C C . THR A 1 122 ? 22.730 3.771 3.333 1.00 90.06 122 THR A C 1
ATOM 935 O O . THR A 1 122 ? 22.830 3.077 4.342 1.00 90.06 122 THR A O 1
ATOM 938 N N . ASN A 1 123 ? 21.854 4.779 3.234 1.00 89.12 123 ASN A N 1
ATOM 939 C CA . ASN A 1 123 ? 20.972 5.257 4.301 1.00 89.12 123 ASN A CA 1
ATOM 940 C C . ASN A 1 123 ? 19.560 5.602 3.761 1.00 89.12 123 ASN A C 1
ATOM 942 O O . ASN A 1 123 ? 19.126 6.753 3.858 1.00 89.12 123 ASN A O 1
ATOM 946 N N . PRO A 1 124 ? 18.803 4.635 3.200 1.00 88.50 124 PRO A N 1
ATOM 947 C CA . PRO A 1 124 ? 17.493 4.906 2.607 1.00 88.50 124 PRO A CA 1
ATOM 948 C C . PRO A 1 124 ? 16.498 5.450 3.647 1.00 88.50 124 PRO A C 1
ATOM 950 O O . PRO A 1 124 ? 16.215 4.797 4.651 1.00 88.50 124 PRO A O 1
ATOM 953 N N . SER A 1 125 ? 15.936 6.632 3.383 1.00 83.19 125 SER A N 1
ATOM 954 C CA . SER A 1 125 ? 15.057 7.356 4.314 1.00 83.19 125 SER A CA 1
ATOM 955 C C . SER A 1 125 ? 13.605 6.857 4.314 1.00 83.19 125 SER A C 1
ATOM 957 O O . SER A 1 125 ? 13.007 6.704 5.379 1.00 83.19 125 SER A O 1
ATOM 959 N N . GLY A 1 126 ? 13.033 6.571 3.141 1.00 87.81 126 GLY A N 1
ATOM 960 C CA . GLY A 1 126 ? 11.685 6.013 3.011 1.00 87.81 126 GLY A CA 1
ATOM 961 C C . GLY A 1 126 ? 11.121 6.064 1.588 1.00 87.81 126 GLY A C 1
ATOM 962 O O . GLY A 1 126 ? 11.592 6.815 0.739 1.00 87.81 126 GLY A O 1
ATOM 963 N N . LEU A 1 127 ? 10.079 5.267 1.325 1.00 91.19 127 LEU A N 1
ATOM 964 C CA . LEU A 1 127 ? 9.282 5.358 0.097 1.00 91.19 127 LEU A CA 1
ATOM 965 C C . LEU A 1 127 ? 8.086 6.283 0.341 1.00 91.19 127 LEU A C 1
ATOM 967 O O . LEU A 1 127 ? 7.169 5.929 1.080 1.00 91.19 127 LEU A O 1
ATOM 971 N N . HIS A 1 128 ? 8.072 7.450 -0.297 1.00 87.50 128 HIS A N 1
ATOM 972 C CA . HIS A 1 128 ? 6.945 8.376 -0.214 1.00 87.50 128 HIS A CA 1
ATOM 973 C C . HIS A 1 128 ? 6.012 8.197 -1.417 1.00 87.50 128 HIS A C 1
ATOM 975 O O . HIS A 1 128 ? 6.391 8.478 -2.553 1.00 87.50 128 HIS A O 1
ATOM 981 N N . ILE A 1 129 ? 4.771 7.776 -1.172 1.00 89.19 129 ILE A N 1
ATOM 982 C CA . ILE A 1 129 ? 3.723 7.705 -2.198 1.00 89.19 129 ILE A CA 1
ATOM 983 C C . ILE A 1 129 ? 2.825 8.935 -2.036 1.00 89.19 129 ILE A C 1
ATOM 985 O O . ILE A 1 129 ? 2.270 9.155 -0.964 1.00 89.19 129 ILE A O 1
ATOM 989 N N . GLN A 1 130 ? 2.689 9.733 -3.102 1.00 83.88 130 GLN A N 1
ATOM 990 C CA . GLN A 1 130 ? 1.777 10.887 -3.171 1.00 83.88 130 GLN A CA 1
ATOM 991 C C . GLN A 1 130 ? 2.027 11.997 -2.114 1.00 83.88 130 GLN A C 1
ATOM 993 O O . GLN A 1 130 ? 1.098 12.614 -1.601 1.00 83.88 130 GLN A O 1
ATOM 998 N N . TYR A 1 131 ? 3.299 12.280 -1.809 1.00 87.00 131 TYR A N 1
ATOM 999 C CA . TYR A 1 131 ? 3.727 13.135 -0.687 1.00 87.00 131 TYR A CA 1
ATOM 1000 C C . TYR A 1 131 ? 3.184 14.577 -0.674 1.00 87.00 131 TYR A C 1
ATOM 1002 O O . TYR A 1 131 ? 2.895 15.117 0.389 1.00 87.00 131 TYR A O 1
ATOM 1010 N N . THR A 1 132 ? 3.088 15.226 -1.838 1.00 87.44 132 THR A N 1
ATOM 1011 C CA . THR A 1 132 ? 2.876 16.684 -1.942 1.00 87.44 132 THR A CA 1
ATOM 1012 C C . THR A 1 132 ? 1.467 17.096 -2.363 1.00 87.44 132 THR A C 1
ATOM 1014 O O . THR A 1 132 ? 1.191 18.290 -2.452 1.00 87.44 132 THR A O 1
ATOM 1017 N N . GLN A 1 133 ? 0.580 16.141 -2.656 1.00 83.50 133 GLN A N 1
ATOM 1018 C CA . GLN A 1 133 ? -0.737 16.408 -3.238 1.00 83.50 133 GLN A CA 1
ATOM 1019 C C . GLN A 1 133 ? -1.843 15.694 -2.446 1.00 83.50 133 GLN A C 1
ATOM 1021 O O . GLN A 1 133 ? -1.706 14.498 -2.180 1.00 83.50 133 GLN A O 1
ATOM 1026 N N . PRO A 1 134 ? -2.960 16.369 -2.110 1.00 82.12 134 PRO A N 1
ATOM 1027 C CA . PRO A 1 134 ? -4.078 15.791 -1.362 1.00 82.12 134 PRO A CA 1
ATOM 1028 C C . PRO A 1 134 ? -5.014 14.993 -2.287 1.00 82.12 134 PRO A C 1
ATOM 1030 O O . PRO A 1 134 ? -6.202 15.283 -2.399 1.00 82.12 134 PRO A O 1
ATOM 1033 N N . GLN A 1 135 ? -4.464 14.012 -3.002 1.00 87.06 135 GLN A N 1
ATOM 1034 C CA . GLN A 1 135 ? -5.230 13.075 -3.826 1.00 87.06 135 GLN A CA 1
ATOM 1035 C C . GLN A 1 135 ? -5.581 11.808 -3.026 1.00 87.06 135 GLN A C 1
ATOM 1037 O O . GLN A 1 135 ? -5.141 11.628 -1.888 1.00 87.06 135 GLN A O 1
ATOM 1042 N N . SER A 1 136 ? -6.402 10.934 -3.603 1.00 86.19 136 SER A N 1
ATOM 1043 C CA . SER A 1 136 ? -6.702 9.624 -3.016 1.00 86.19 136 SER A CA 1
ATOM 1044 C C . SER A 1 136 ? -5.821 8.545 -3.643 1.00 86.19 136 SER A C 1
ATOM 1046 O O . SER A 1 136 ? -5.783 8.411 -4.865 1.00 86.19 136 SER A O 1
ATOM 1048 N N . ILE A 1 137 ? -5.167 7.729 -2.811 1.00 85.25 137 ILE A N 1
ATOM 1049 C CA . ILE A 1 137 ? -4.482 6.515 -3.271 1.00 85.25 137 ILE A CA 1
ATOM 1050 C C . ILE A 1 137 ? -5.524 5.397 -3.357 1.00 85.25 137 ILE A C 1
ATOM 1052 O O . ILE A 1 137 ? -6.030 4.925 -2.338 1.00 85.25 137 ILE A O 1
ATOM 1056 N N . TYR A 1 138 ? -5.847 4.974 -4.576 1.00 83.44 138 TYR A N 1
ATOM 1057 C CA . TYR A 1 138 ? -6.803 3.897 -4.820 1.00 83.44 138 TYR A CA 1
ATOM 1058 C C . TYR A 1 138 ? -6.102 2.538 -4.866 1.00 83.44 138 TYR A C 1
ATOM 1060 O O . TYR A 1 138 ? -5.198 2.321 -5.671 1.00 83.44 138 TYR A O 1
ATOM 1068 N N . PHE A 1 139 ? -6.586 1.593 -4.063 1.00 85.62 139 PHE A N 1
ATOM 1069 C CA . PHE A 1 139 ? -6.211 0.182 -4.136 1.00 85.62 139 PHE A CA 1
ATOM 1070 C C . PHE A 1 139 ? -7.442 -0.638 -4.565 1.00 85.62 139 PHE A C 1
ATOM 1072 O O . PHE A 1 139 ? -8.539 -0.408 -4.062 1.00 85.62 139 PHE A O 1
ATOM 1079 N N . TRP A 1 140 ? -7.273 -1.567 -5.515 1.00 82.88 140 TRP A N 1
ATOM 1080 C CA . TRP A 1 140 ? -8.333 -2.442 -6.074 1.00 82.88 140 TRP A CA 1
ATOM 1081 C C . TRP A 1 140 ? -9.566 -1.744 -6.675 1.00 82.88 140 TRP A C 1
ATOM 1083 O O . TRP A 1 140 ? -10.638 -2.346 -6.768 1.00 82.88 140 TRP A O 1
ATOM 1093 N N . ALA A 1 141 ? -9.432 -0.499 -7.138 1.00 80.81 141 ALA A N 1
ATOM 1094 C CA . ALA A 1 141 ? -10.500 0.164 -7.882 1.00 80.81 141 ALA A CA 1
ATOM 1095 C C . ALA A 1 141 ? -10.879 -0.648 -9.139 1.00 80.81 141 ALA A C 1
ATOM 1097 O O . ALA A 1 141 ? -10.017 -0.995 -9.944 1.00 80.81 141 ALA A O 1
ATOM 1098 N N . GLY A 1 142 ? -12.172 -0.948 -9.299 1.00 79.19 142 GLY A N 1
ATOM 1099 C CA . GLY A 1 142 ? -12.708 -1.690 -10.448 1.00 79.19 142 GLY A CA 1
ATOM 1100 C C . GLY A 1 142 ? -12.751 -3.219 -10.311 1.00 79.19 142 GLY A C 1
ATOM 1101 O O . GLY A 1 142 ? -13.200 -3.884 -11.242 1.00 79.19 142 GLY A O 1
ATOM 1102 N N . VAL A 1 143 ? -12.339 -3.799 -9.176 1.00 80.50 143 VAL A N 1
ATOM 1103 C CA . VAL A 1 143 ? -12.501 -5.245 -8.930 1.00 80.50 143 VAL A CA 1
ATOM 1104 C C . VAL A 1 143 ? -13.981 -5.574 -8.692 1.00 80.50 143 VAL A C 1
ATOM 1106 O O . VAL A 1 143 ? -14.596 -5.056 -7.765 1.00 80.50 143 VAL A O 1
ATOM 1109 N N . SER A 1 144 ? -14.559 -6.439 -9.532 1.00 80.06 144 SER A N 1
ATOM 1110 C CA . SER A 1 144 ? -15.998 -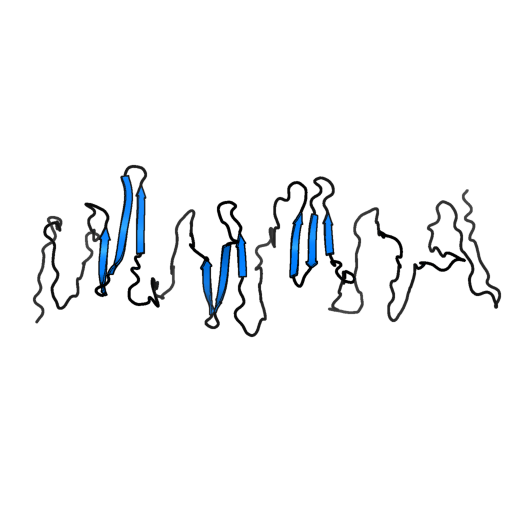6.756 -9.529 1.00 80.06 144 SER A CA 1
ATOM 1111 C C . SER A 1 144 ? -16.416 -7.879 -8.573 1.00 80.06 144 SER A C 1
ATOM 1113 O O . SER A 1 144 ? -17.610 -8.066 -8.342 1.00 80.06 144 SER A O 1
ATOM 1115 N N . SER A 1 145 ? -15.469 -8.646 -8.024 1.00 83.69 145 SER A N 1
ATOM 1116 C CA . SER A 1 145 ? -15.742 -9.726 -7.071 1.00 83.69 145 SER A CA 1
ATOM 1117 C C . SER A 1 145 ? -14.521 -10.084 -6.216 1.00 83.69 145 SER A C 1
ATOM 1119 O O . SER A 1 145 ? -13.377 -9.843 -6.599 1.00 83.69 145 SER A O 1
ATOM 1121 N N . GLY A 1 146 ? -14.774 -10.691 -5.053 1.00 81.38 146 GLY A N 1
ATOM 1122 C CA . GLY A 1 146 ? -13.750 -11.112 -4.093 1.00 81.38 146 GLY A CA 1
ATOM 1123 C C . GLY A 1 146 ? -13.609 -10.170 -2.895 1.00 81.38 146 GLY A C 1
ATOM 1124 O O . GLY A 1 146 ? -14.297 -9.157 -2.793 1.00 81.38 146 GLY A O 1
ATOM 1125 N N . THR A 1 147 ? -12.706 -10.524 -1.980 1.00 79.56 147 THR A N 1
ATOM 1126 C CA . THR A 1 147 ? -12.410 -9.743 -0.770 1.00 79.56 147 THR A CA 1
ATOM 1127 C C . THR A 1 147 ? -10.950 -9.292 -0.830 1.00 79.56 147 THR A C 1
ATOM 1129 O O . THR A 1 147 ? -10.074 -10.033 -0.384 1.00 79.56 147 THR A O 1
ATOM 1132 N N . PRO A 1 148 ? -10.639 -8.133 -1.437 1.00 82.19 148 PRO A N 1
ATOM 1133 C CA . PRO A 1 148 ? -9.280 -7.610 -1.438 1.00 82.19 148 PRO A CA 1
ATOM 1134 C C . PRO A 1 148 ? -8.864 -7.164 -0.028 1.00 82.19 148 PRO A C 1
ATOM 1136 O O . PRO A 1 148 ? -9.672 -6.634 0.736 1.00 82.19 148 PRO A O 1
ATOM 1139 N N . TYR A 1 149 ? -7.587 -7.356 0.301 1.00 84.31 149 TYR A N 1
ATOM 1140 C CA . TYR A 1 149 ? -7.005 -7.011 1.599 1.00 84.31 149 TYR A CA 1
ATOM 1141 C C . TYR A 1 149 ? -5.749 -6.158 1.410 1.00 84.31 149 TYR A C 1
ATOM 1143 O O . TYR A 1 149 ? -4.818 -6.562 0.710 1.00 84.31 149 TYR A O 1
ATOM 1151 N N . PHE A 1 150 ? -5.679 -5.024 2.105 1.00 89.56 150 PHE A N 1
ATOM 1152 C CA . PHE A 1 150 ? -4.428 -4.305 2.324 1.00 89.56 150 PHE A CA 1
ATOM 1153 C C . PHE A 1 150 ? -3.712 -4.921 3.513 1.00 89.56 150 PHE A C 1
ATOM 1155 O O . PHE A 1 150 ? -4.253 -4.911 4.615 1.00 89.56 150 PHE A O 1
ATOM 1162 N N . TYR A 1 151 ? -2.507 -5.440 3.298 1.00 86.38 151 TYR A N 1
ATOM 1163 C CA . TYR A 1 151 ? -1.654 -5.953 4.363 1.00 86.38 151 TYR A CA 1
ATOM 1164 C C . TYR A 1 151 ? -0.473 -5.014 4.585 1.00 86.38 151 TYR A C 1
ATOM 1166 O O . TYR A 1 151 ? 0.280 -4.725 3.657 1.00 86.38 151 TYR A O 1
ATOM 1174 N N . ILE A 1 152 ? -0.279 -4.601 5.834 1.00 88.56 152 ILE A N 1
ATOM 1175 C CA . ILE A 1 152 ? 0.968 -4.017 6.320 1.00 88.56 152 ILE A CA 1
ATOM 1176 C C . ILE A 1 152 ? 1.659 -5.102 7.137 1.00 88.56 152 ILE A C 1
ATOM 1178 O O . ILE A 1 152 ? 1.187 -5.463 8.216 1.00 88.56 152 ILE A O 1
ATOM 1182 N N . TYR A 1 153 ? 2.759 -5.631 6.610 1.00 87.25 153 TYR A N 1
ATOM 1183 C CA . TYR A 1 153 ? 3.606 -6.583 7.320 1.00 87.25 153 TYR A CA 1
ATOM 1184 C C . TYR A 1 153 ? 4.706 -5.848 8.086 1.00 87.25 153 TYR A C 1
ATOM 1186 O O . TYR A 1 153 ? 5.276 -4.878 7.590 1.00 87.25 153 TYR A O 1
ATOM 1194 N N . GLY A 1 154 ? 5.020 -6.336 9.282 1.00 82.94 154 GLY A N 1
ATOM 1195 C CA . GLY A 1 154 ? 6.119 -5.853 10.107 1.00 82.94 154 GLY A CA 1
ATOM 1196 C C . GLY A 1 154 ? 6.848 -7.013 10.774 1.00 82.94 154 GLY A C 1
ATOM 1197 O O . GLY A 1 154 ? 6.255 -8.049 11.072 1.00 82.94 154 GLY A O 1
ATOM 1198 N N . TYR A 1 155 ? 8.143 -6.839 11.012 1.00 84.75 155 TYR A N 1
ATOM 1199 C CA . TYR A 1 155 ? 8.951 -7.766 11.794 1.00 84.75 155 TYR A CA 1
ATOM 1200 C C . TYR A 1 155 ? 9.666 -6.978 12.888 1.00 84.75 155 TYR A C 1
ATOM 1202 O O . TYR A 1 155 ? 10.421 -6.054 12.589 1.00 84.75 155 TYR A O 1
ATOM 1210 N N . ASP A 1 156 ? 9.414 -7.341 14.141 1.00 78.25 156 ASP A N 1
ATOM 1211 C CA . ASP A 1 156 ? 10.159 -6.851 15.299 1.00 78.25 156 ASP A CA 1
ATOM 1212 C C . ASP A 1 156 ? 11.192 -7.921 15.677 1.00 78.25 156 ASP A C 1
ATOM 1214 O O . ASP A 1 156 ? 10.867 -9.109 15.723 1.00 78.25 156 ASP A O 1
ATOM 1218 N N . THR A 1 157 ? 12.433 -7.524 15.963 1.00 75.88 157 THR A N 1
ATOM 1219 C CA . THR A 1 157 ? 13.497 -8.447 16.390 1.00 75.88 157 THR A CA 1
ATOM 1220 C C . THR A 1 157 ? 13.197 -9.131 17.727 1.00 75.88 157 THR A C 1
ATOM 1222 O O . THR A 1 157 ? 13.782 -10.176 18.007 1.00 75.88 157 THR A O 1
ATOM 1225 N N . GLY A 1 158 ? 12.260 -8.602 18.522 1.00 83.19 158 GLY A N 1
ATOM 1226 C CA . GLY A 1 158 ? 11.693 -9.266 19.698 1.00 83.19 158 GLY A CA 1
ATOM 1227 C C . GLY A 1 158 ? 10.674 -10.376 19.391 1.00 83.19 158 GLY A C 1
ATOM 1228 O O . GLY A 1 158 ? 10.215 -11.045 20.317 1.00 83.19 158 GLY A O 1
ATOM 1229 N N . THR A 1 159 ? 10.311 -10.594 18.122 1.00 75.12 159 THR A N 1
ATOM 1230 C CA . THR A 1 159 ? 9.330 -11.603 17.685 1.00 75.12 159 THR A CA 1
ATOM 1231 C C . THR A 1 159 ? 9.952 -12.628 16.736 1.00 75.12 159 THR A C 1
ATOM 1233 O O . THR A 1 159 ? 10.832 -12.311 15.946 1.00 75.12 159 THR A O 1
ATOM 1236 N N . SER A 1 160 ? 9.489 -13.879 16.791 1.00 81.94 160 SER A N 1
ATOM 1237 C CA . SER A 1 160 ? 9.992 -14.981 15.950 1.00 81.94 160 SER A CA 1
ATOM 1238 C C . SER A 1 160 ? 9.269 -15.134 14.603 1.00 81.94 160 SER A C 1
ATOM 1240 O O . SER A 1 160 ? 9.532 -16.080 13.864 1.00 81.94 160 SER A O 1
ATOM 1242 N N . SER A 1 161 ? 8.315 -14.254 14.295 1.00 87.12 161 SER A N 1
ATOM 1243 C CA . SER A 1 161 ? 7.436 -14.351 13.124 1.00 87.12 161 SER A CA 1
ATOM 1244 C C . SER A 1 161 ? 7.035 -12.965 12.629 1.00 87.12 161 SER A C 1
ATOM 1246 O O . SER A 1 161 ? 6.861 -12.043 13.421 1.00 87.12 161 SER A O 1
ATOM 1248 N N . VAL A 1 162 ? 6.878 -12.827 11.309 1.00 85.81 162 VAL A N 1
ATOM 1249 C CA . VAL A 1 162 ? 6.314 -11.620 10.691 1.00 85.81 162 VAL A CA 1
ATOM 1250 C C . VAL A 1 162 ? 4.870 -11.458 11.159 1.00 85.81 162 VAL A C 1
ATOM 1252 O O . VAL A 1 162 ? 4.092 -12.405 11.076 1.00 85.81 162 VAL A O 1
ATOM 1255 N N . LYS A 1 163 ? 4.522 -10.253 11.611 1.00 87.62 163 LYS A N 1
ATOM 1256 C CA . LYS A 1 163 ? 3.178 -9.870 12.048 1.00 87.62 163 LYS A CA 1
ATOM 1257 C C . LYS A 1 163 ? 2.503 -8.993 11.008 1.00 87.62 163 LYS A C 1
ATOM 1259 O O . LYS A 1 163 ? 3.178 -8.348 10.202 1.00 87.62 163 LYS A O 1
ATOM 1264 N N . TYR A 1 164 ? 1.173 -8.942 11.031 1.00 88.88 164 TYR A N 1
ATOM 1265 C CA . TYR A 1 164 ? 0.413 -8.096 10.111 1.00 88.88 164 TYR A CA 1
ATOM 1266 C C . TYR A 1 164 ? -0.679 -7.254 10.779 1.00 88.88 164 TYR A C 1
ATOM 1268 O O . TYR A 1 164 ? -1.356 -7.667 11.726 1.00 88.88 164 TYR A O 1
ATOM 1276 N N . LEU A 1 165 ? -0.892 -6.079 10.189 1.00 90.00 165 LEU A N 1
ATOM 1277 C CA . LEU A 1 165 ? -2.154 -5.352 10.213 1.00 90.00 165 LEU A CA 1
ATOM 1278 C C . LEU A 1 165 ? -2.813 -5.545 8.844 1.00 90.00 165 LEU A C 1
ATOM 1280 O O . LEU A 1 165 ? -2.168 -5.315 7.822 1.00 90.00 165 LEU A O 1
ATOM 1284 N N . ARG A 1 166 ? -4.086 -5.946 8.801 1.00 90.75 166 ARG A N 1
ATOM 1285 C CA . ARG A 1 166 ? -4.869 -5.985 7.560 1.00 90.75 166 ARG A CA 1
ATOM 1286 C C . ARG A 1 166 ? -6.058 -5.039 7.611 1.00 90.75 166 ARG A C 1
ATOM 1288 O O . ARG A 1 166 ? -6.686 -4.878 8.658 1.00 90.75 166 ARG A O 1
ATOM 1295 N N . MET A 1 167 ? -6.386 -4.465 6.462 1.00 91.06 167 MET A N 1
ATOM 1296 C CA . MET A 1 167 ? -7.569 -3.638 6.254 1.00 91.06 167 MET A CA 1
ATOM 1297 C C . MET A 1 167 ? -8.328 -4.129 5.021 1.00 91.06 167 MET A C 1
ATOM 1299 O O . MET A 1 167 ? -7.710 -4.473 4.013 1.00 91.06 167 MET A O 1
ATOM 1303 N N . ASN A 1 168 ? -9.655 -4.185 5.092 1.00 90.19 168 ASN A N 1
ATOM 1304 C CA . ASN A 1 168 ? -10.505 -4.581 3.967 1.00 90.19 168 ASN A CA 1
ATOM 1305 C C . ASN A 1 168 ? -11.890 -3.943 4.058 1.00 90.19 168 ASN A C 1
ATOM 1307 O O . ASN A 1 168 ? -12.311 -3.507 5.128 1.00 90.19 168 ASN A O 1
ATOM 1311 N N . VAL A 1 169 ? -12.618 -3.976 2.945 1.00 85.69 169 VAL A N 1
ATOM 1312 C CA . VAL A 1 169 ? -14.057 -3.693 2.893 1.00 85.69 169 VAL A CA 1
ATOM 1313 C C . VAL A 1 169 ? -14.783 -5.020 2.636 1.00 85.69 169 VAL A C 1
ATOM 1315 O O . VAL A 1 169 ? -14.281 -5.842 1.869 1.00 85.69 169 VAL A O 1
ATOM 1318 N N . SER A 1 170 ? -15.897 -5.308 3.318 1.00 82.94 170 SER A N 1
ATOM 1319 C CA . SER A 1 170 ? -16.712 -6.503 3.014 1.00 82.94 170 SER A CA 1
ATOM 1320 C C . SER A 1 170 ? -17.712 -6.239 1.890 1.00 82.94 170 SER A C 1
ATOM 1322 O O . SER A 1 170 ? -17.963 -5.098 1.514 1.00 82.94 170 SER A O 1
ATOM 1324 N N . ALA A 1 171 ? -18.359 -7.299 1.399 1.00 80.69 171 ALA A N 1
ATOM 1325 C CA . ALA A 1 171 ? -19.452 -7.194 0.431 1.00 80.69 171 ALA A CA 1
ATOM 1326 C C . ALA A 1 171 ? -20.633 -6.314 0.909 1.00 80.69 171 ALA A C 1
ATOM 1328 O O . ALA A 1 171 ? -21.397 -5.834 0.080 1.00 80.69 171 ALA A O 1
ATOM 1329 N N . GLY A 1 172 ? -20.773 -6.079 2.222 1.00 84.81 172 GLY A N 1
ATOM 1330 C CA . GLY A 1 172 ? -21.753 -5.145 2.795 1.00 84.81 172 GLY A CA 1
ATOM 1331 C C . GLY A 1 172 ? -21.286 -3.683 2.865 1.00 84.81 172 GLY A C 1
ATOM 1332 O O . GLY A 1 172 ? -21.989 -2.856 3.429 1.00 84.81 172 GLY A O 1
ATOM 1333 N N . GLY A 1 173 ? -20.093 -3.354 2.356 1.00 83.44 173 GLY A N 1
ATOM 1334 C CA . GLY A 1 173 ? -19.528 -1.999 2.398 1.00 83.44 173 GLY A CA 1
ATOM 1335 C C . GLY A 1 173 ? -18.882 -1.602 3.732 1.00 83.44 173 GLY A C 1
ATOM 1336 O O . GLY A 1 173 ? -18.386 -0.486 3.858 1.00 83.44 173 GLY A O 1
ATOM 1337 N N . HIS A 1 174 ? -18.844 -2.492 4.727 1.00 84.94 174 HIS A N 1
ATOM 1338 C CA . HIS A 1 174 ? -18.206 -2.213 6.016 1.00 84.94 174 HIS A CA 1
ATOM 1339 C C . HIS A 1 174 ? -16.678 -2.263 5.903 1.00 84.94 174 HIS A C 1
ATOM 1341 O O . HIS A 1 174 ? -16.138 -3.217 5.343 1.00 84.94 174 HIS A O 1
ATOM 1347 N N . SER A 1 175 ? -15.986 -1.288 6.493 1.00 86.94 175 SER A N 1
ATOM 1348 C CA . SER A 1 175 ? -14.524 -1.286 6.631 1.00 86.94 175 SER A CA 1
ATOM 1349 C C . SER A 1 175 ? -14.084 -2.020 7.898 1.00 86.94 175 SER A C 1
ATOM 1351 O O . SER A 1 175 ? -14.630 -1.787 8.975 1.00 86.94 175 SER A O 1
ATOM 1353 N N . TYR A 1 176 ? -13.055 -2.857 7.789 1.00 88.06 176 TYR A N 1
ATOM 1354 C CA . TYR A 1 176 ? -12.464 -3.603 8.901 1.00 88.06 176 TYR A CA 1
ATOM 1355 C C . TYR A 1 176 ? -10.984 -3.269 9.037 1.00 88.06 176 TYR A C 1
ATOM 1357 O O . TYR A 1 176 ? -10.273 -3.140 8.041 1.00 88.06 176 TYR A O 1
ATOM 1365 N N . ILE A 1 177 ? -10.518 -3.216 10.283 1.00 91.12 177 ILE A N 1
ATOM 1366 C CA . ILE A 1 177 ? -9.102 -3.188 10.648 1.00 91.12 177 ILE A CA 1
ATOM 1367 C C . ILE A 1 177 ? -8.877 -4.378 11.578 1.00 91.12 177 ILE A C 1
ATOM 1369 O O . ILE A 1 177 ? -9.542 -4.494 12.606 1.00 91.12 177 ILE A O 1
ATOM 1373 N N . VAL A 1 178 ? -7.963 -5.276 11.217 1.00 88.25 178 VAL A N 1
ATOM 1374 C CA . VAL A 1 178 ? -7.658 -6.483 11.995 1.00 88.25 178 VAL A CA 1
ATOM 1375 C C . VAL A 1 178 ? -6.152 -6.591 12.181 1.00 88.25 178 VAL A C 1
ATOM 1377 O O . VAL A 1 178 ? -5.403 -6.615 11.208 1.00 88.25 178 VAL A O 1
ATOM 1380 N N . ALA A 1 179 ? -5.716 -6.685 13.433 1.00 88.50 179 ALA A N 1
ATOM 1381 C CA . ALA A 1 179 ? -4.353 -7.054 13.797 1.00 88.50 179 ALA A CA 1
ATOM 1382 C C . ALA A 1 179 ? -4.313 -8.537 14.189 1.00 88.50 179 ALA A C 1
ATOM 1384 O O . ALA A 1 179 ? -5.307 -9.067 14.684 1.00 88.50 179 ALA A O 1
ATOM 1385 N N . GLU A 1 180 ? -3.169 -9.191 13.995 1.00 85.31 180 GLU A N 1
ATOM 1386 C CA . GLU A 1 180 ? -2.976 -10.601 14.365 1.00 85.31 180 GLU A CA 1
ATOM 1387 C C . GLU A 1 180 ? -3.118 -10.857 15.878 1.00 85.31 180 GLU A C 1
ATOM 1389 O O . GLU A 1 180 ? -3.660 -11.883 16.280 1.00 85.31 180 GLU A O 1
ATOM 1394 N N . GLU A 1 181 ? -2.668 -9.913 16.714 1.00 86.25 181 GLU A N 1
ATOM 1395 C CA . GLU A 1 181 ? -2.679 -10.048 18.180 1.00 86.25 181 GLU A CA 1
ATOM 1396 C C . GLU A 1 181 ? -3.413 -8.899 18.882 1.00 86.25 181 GLU A C 1
ATOM 1398 O O . GLU A 1 181 ? -4.348 -9.125 19.651 1.00 86.25 181 GLU A O 1
ATOM 1403 N N . ARG A 1 182 ? -2.979 -7.649 18.662 1.00 86.12 182 ARG A N 1
ATOM 1404 C CA . ARG A 1 182 ? -3.525 -6.458 19.334 1.00 86.12 182 ARG A CA 1
ATOM 1405 C C . ARG A 1 182 ? -3.526 -5.250 18.408 1.00 86.12 182 ARG A C 1
ATOM 1407 O O . ARG A 1 182 ? -2.531 -4.974 17.746 1.00 86.12 182 ARG A O 1
ATOM 1414 N N . LEU A 1 183 ? -4.620 -4.492 18.432 1.00 89.62 183 LEU A N 1
ATOM 1415 C CA . LEU A 1 183 ? -4.725 -3.188 17.784 1.00 89.62 183 LEU A CA 1
ATOM 1416 C C . LEU A 1 183 ? -4.581 -2.085 18.839 1.00 89.62 183 LEU A C 1
ATOM 1418 O O . LEU A 1 183 ? -5.449 -1.919 19.694 1.00 89.62 183 LEU A O 1
ATOM 1422 N N . TYR A 1 184 ? -3.487 -1.328 18.777 1.00 86.69 184 TYR A N 1
ATOM 1423 C CA . TYR A 1 184 ? -3.250 -0.178 19.648 1.00 86.69 184 TYR A CA 1
ATOM 1424 C C . TYR A 1 184 ? -3.639 1.116 18.926 1.00 86.69 184 TYR A C 1
ATOM 1426 O O . TYR A 1 184 ? -2.922 1.579 18.043 1.00 86.69 184 TYR A O 1
ATOM 1434 N N . LEU A 1 185 ? -4.768 1.714 19.313 1.00 87.56 185 LEU A N 1
ATOM 1435 C CA . LEU A 1 185 ? -5.203 3.016 18.803 1.00 87.56 185 LEU A CA 1
ATOM 1436 C C . LEU A 1 185 ? -4.721 4.125 19.745 1.00 87.56 185 LEU A C 1
ATOM 1438 O O . LEU A 1 185 ? -5.156 4.204 20.893 1.00 87.56 185 LEU A O 1
ATOM 1442 N N . ARG A 1 186 ? -3.819 4.987 19.262 1.00 86.81 186 ARG A N 1
ATOM 1443 C CA . ARG A 1 186 ? -3.298 6.139 20.013 1.00 86.81 186 ARG A CA 1
ATOM 1444 C C . ARG A 1 186 ? -3.644 7.438 19.294 1.00 86.81 186 ARG A C 1
ATOM 1446 O O . ARG A 1 186 ? -2.997 7.795 18.315 1.00 86.81 186 ARG A O 1
ATOM 1453 N N . ALA A 1 187 ? -4.623 8.165 19.820 1.00 83.94 187 ALA A N 1
ATOM 1454 C CA . ALA A 1 187 ? -4.880 9.545 19.428 1.00 83.94 187 ALA A CA 1
ATOM 1455 C C . ALA A 1 187 ? -3.967 10.508 20.214 1.00 83.94 187 ALA A C 1
ATOM 1457 O O . ALA A 1 187 ? -3.653 10.266 21.380 1.00 83.94 187 ALA A O 1
ATOM 1458 N N . ALA A 1 188 ? -3.552 11.609 19.581 1.00 82.25 188 ALA A N 1
ATOM 1459 C CA . ALA A 1 188 ? -2.934 12.745 20.278 1.00 82.25 188 ALA A CA 1
ATOM 1460 C C . ALA A 1 188 ? -3.980 13.670 20.941 1.00 82.25 188 ALA A C 1
ATOM 1462 O O . ALA A 1 188 ? -3.635 14.472 21.804 1.00 82.25 188 ALA A O 1
ATOM 1463 N N . GLY A 1 189 ? -5.246 13.538 20.534 1.00 88.19 189 GLY A N 1
ATOM 1464 C CA . GLY A 1 189 ? -6.419 14.182 21.124 1.00 88.19 189 GLY A CA 1
ATOM 1465 C C . GLY A 1 189 ? -7.511 13.148 21.409 1.00 88.19 189 GLY A C 1
ATOM 1466 O O . GLY A 1 189 ? -7.234 12.087 21.966 1.00 88.19 189 GLY A O 1
ATOM 1467 N N . ASN A 1 190 ? -8.745 13.438 21.001 1.00 86.56 190 ASN A N 1
ATOM 1468 C CA . ASN A 1 190 ? -9.894 12.572 21.267 1.00 86.56 190 ASN A CA 1
ATOM 1469 C C . ASN A 1 190 ? -9.930 11.336 20.350 1.00 86.56 190 ASN A C 1
ATOM 1471 O O . ASN A 1 190 ? -9.545 11.402 19.182 1.00 86.56 190 ASN A O 1
ATOM 1475 N N . LEU A 1 191 ? -10.466 10.227 20.869 1.00 88.94 191 LEU A N 1
ATOM 1476 C CA . LEU A 1 191 ? -10.967 9.111 20.065 1.00 88.94 191 LEU A CA 1
ATOM 1477 C C . LEU A 1 191 ? -12.488 9.259 19.948 1.00 88.94 191 LEU A C 1
ATOM 1479 O O . LEU A 1 191 ? -13.221 8.862 20.853 1.00 88.94 191 LEU A O 1
ATOM 1483 N N . ASN A 1 192 ? -12.950 9.844 18.847 1.00 83.94 192 ASN A N 1
ATOM 1484 C CA . ASN A 1 192 ? -14.374 9.967 18.556 1.00 83.94 192 ASN A CA 1
ATOM 1485 C C . ASN A 1 192 ? -14.874 8.654 17.930 1.00 83.94 192 ASN A C 1
ATOM 1487 O O . ASN A 1 192 ? -14.333 8.204 16.920 1.00 83.94 192 ASN A O 1
ATOM 1491 N N . LEU A 1 193 ? -15.902 8.044 18.520 1.00 88.62 193 LEU A N 1
ATOM 1492 C CA . LEU A 1 193 ? -16.587 6.863 17.988 1.00 88.62 193 LEU A CA 1
ATOM 1493 C C . LEU A 1 193 ? -18.036 7.253 17.688 1.00 88.62 193 LEU A C 1
ATOM 1495 O O . LEU A 1 193 ? -18.690 7.812 18.564 1.00 88.62 193 LEU A O 1
ATOM 1499 N N . ASN A 1 194 ? -18.521 6.957 16.476 1.00 83.75 194 ASN A N 1
ATOM 1500 C CA . ASN A 1 194 ? -19.897 7.251 16.042 1.00 83.75 194 ASN A CA 1
ATOM 1501 C C . ASN A 1 194 ? -20.311 8.732 16.235 1.00 83.75 194 ASN A C 1
ATOM 1503 O O . ASN A 1 194 ? -21.430 9.045 16.632 1.00 83.75 194 ASN A O 1
ATOM 1507 N N . ASP A 1 195 ? -19.380 9.653 15.981 1.00 86.44 195 ASP A N 1
ATOM 1508 C CA . ASP A 1 195 ? -19.634 11.094 16.046 1.00 86.44 195 ASP A CA 1
ATOM 1509 C C . ASP A 1 195 ? -20.597 11.518 14.929 1.00 86.44 195 ASP A C 1
ATOM 1511 O O . ASP A 1 195 ? -20.409 11.148 13.770 1.00 86.44 195 ASP A O 1
ATOM 1515 N N . SER A 1 196 ? -21.621 12.295 15.290 1.00 80.50 196 SER A N 1
ATOM 1516 C CA . SER A 1 196 ? -22.626 12.841 14.370 1.00 80.50 196 SER A CA 1
ATOM 1517 C C . SER A 1 196 ? -23.383 11.790 13.535 1.00 80.50 196 SER A C 1
ATOM 1519 O O . SER A 1 196 ? -23.913 12.108 12.471 1.00 80.50 196 SER A O 1
ATOM 1521 N N . ALA A 1 197 ? -23.467 10.549 14.028 1.00 78.25 197 ALA A N 1
ATOM 1522 C CA . ALA A 1 197 ? -24.204 9.450 13.410 1.00 78.25 197 ALA A CA 1
ATOM 1523 C C . ALA A 1 197 ? -25.334 8.938 14.322 1.00 78.25 197 ALA A C 1
ATOM 1525 O O . ALA A 1 197 ? -25.191 8.886 15.540 1.00 78.25 197 ALA A O 1
ATOM 1526 N N . GLU A 1 198 ? -26.449 8.517 13.720 1.00 76.56 198 GLU A N 1
ATOM 1527 C CA . GLU A 1 198 ? -27.641 8.010 14.430 1.00 76.56 198 GLU A CA 1
ATOM 1528 C C . GLU A 1 198 ? -27.574 6.503 14.763 1.00 76.56 198 GLU A C 1
ATOM 1530 O O . GLU A 1 198 ? -28.538 5.935 15.268 1.00 76.56 198 GLU A O 1
ATOM 1535 N N . GLY A 1 199 ? -26.459 5.834 14.448 1.00 78.75 199 GLY A N 1
ATOM 1536 C CA . GLY A 1 199 ? -26.264 4.403 14.700 1.00 78.75 199 GLY A CA 1
ATOM 1537 C C . GLY A 1 199 ? -25.806 4.083 16.126 1.00 78.75 199 GLY A C 1
ATOM 1538 O O . GLY A 1 199 ? -25.346 4.958 16.856 1.00 78.75 199 GLY A O 1
ATOM 1539 N N . ASP A 1 200 ? -25.869 2.806 16.502 1.00 82.12 200 ASP A N 1
ATOM 1540 C CA . ASP A 1 200 ? -25.346 2.312 17.781 1.00 82.12 200 ASP A CA 1
ATOM 1541 C C . ASP A 1 200 ? -23.849 1.956 17.707 1.00 82.12 200 ASP A C 1
ATOM 1543 O O . ASP A 1 200 ? -23.363 1.382 16.727 1.00 82.12 200 ASP A O 1
ATOM 1547 N N . ILE A 1 201 ? -23.114 2.197 18.800 1.00 83.19 201 ILE A N 1
ATOM 1548 C CA . ILE A 1 201 ? -21.765 1.639 18.986 1.00 83.19 201 ILE A CA 1
ATOM 1549 C C . ILE A 1 201 ? -21.893 0.216 19.529 1.00 83.19 201 ILE A C 1
ATOM 1551 O O . ILE A 1 201 ? -22.035 -0.004 20.734 1.00 83.19 201 ILE A O 1
ATOM 1555 N N . PHE A 1 202 ? -21.777 -0.768 18.644 1.00 80.94 202 PHE A N 1
ATOM 1556 C CA . PHE A 1 202 ? -21.772 -2.166 19.051 1.00 80.94 202 PHE A CA 1
ATOM 1557 C C . PHE A 1 202 ? -20.379 -2.639 19.493 1.00 80.94 202 PHE A C 1
ATOM 1559 O O . PHE A 1 202 ? -19.486 -2.876 18.677 1.00 80.94 202 PHE A O 1
ATOM 1566 N N . CYS A 1 203 ? -20.213 -2.862 20.795 1.00 83.62 203 CYS A N 1
ATOM 1567 C CA . CYS A 1 203 ? -19.071 -3.585 21.351 1.00 83.62 203 CYS A CA 1
ATOM 1568 C C . CYS A 1 203 ? -19.414 -5.074 21.525 1.00 83.62 203 CYS A C 1
ATOM 1570 O O . CYS A 1 203 ? -20.538 -5.418 21.876 1.00 83.62 203 CYS A O 1
ATOM 1572 N N . PHE A 1 204 ? -18.425 -5.959 21.353 1.00 81.62 204 PHE A N 1
ATOM 1573 C CA . PHE A 1 204 ? -18.506 -7.377 21.759 1.00 81.62 204 PHE A CA 1
ATOM 1574 C C . PHE A 1 204 ? -19.549 -8.255 21.029 1.00 81.62 204 PHE A C 1
ATOM 1576 O O . PHE A 1 204 ? -19.925 -9.311 21.535 1.00 81.62 204 PHE A O 1
ATOM 1583 N N . VAL A 1 205 ? -19.971 -7.859 19.824 1.00 78.81 205 VAL A N 1
ATOM 1584 C CA . VAL A 1 205 ? -20.917 -8.617 18.979 1.00 78.81 205 VAL A CA 1
ATOM 1585 C C . VAL A 1 205 ? -20.361 -9.988 18.583 1.00 78.81 205 VAL A C 1
ATOM 1587 O O . VAL A 1 205 ? -19.154 -10.149 18.403 1.00 78.81 205 VAL A O 1
ATOM 1590 N N . SER A 1 206 ? -21.255 -10.965 18.406 1.00 77.38 206 SER A N 1
ATOM 1591 C CA . SER A 1 206 ? -20.934 -12.336 17.973 1.00 77.38 206 SER A CA 1
ATOM 1592 C C . SER A 1 206 ? -19.964 -13.080 18.902 1.00 77.38 206 SER A C 1
ATOM 1594 O O . SER A 1 206 ? -19.228 -13.964 18.468 1.00 77.38 206 SER A O 1
ATOM 1596 N N . ALA A 1 207 ? -19.980 -12.730 20.189 1.00 71.19 207 ALA A N 1
ATOM 1597 C CA . ALA A 1 207 ? -19.322 -13.472 21.255 1.00 71.19 207 ALA A CA 1
ATOM 1598 C C . ALA A 1 207 ? -19.809 -14.931 21.313 1.00 71.19 207 ALA A C 1
ATOM 1600 O O . ALA A 1 207 ? -21.015 -15.177 21.383 1.00 71.19 207 ALA A O 1
ATOM 1601 N N . THR A 1 208 ? -18.891 -15.899 21.354 1.00 74.75 208 THR A N 1
ATOM 1602 C CA . THR A 1 208 ? -19.242 -17.270 21.741 1.00 74.75 208 THR A CA 1
ATOM 1603 C C . THR A 1 208 ? -19.375 -17.368 23.263 1.00 74.75 208 THR A C 1
ATOM 1605 O O . THR A 1 208 ? -18.748 -16.634 24.030 1.00 74.75 208 THR A O 1
ATOM 1608 N N . THR A 1 209 ? -20.238 -18.275 23.722 1.00 73.81 209 THR A N 1
ATOM 1609 C CA . THR A 1 209 ? -20.506 -18.494 25.150 1.00 73.81 209 THR A CA 1
ATOM 1610 C C . THR A 1 209 ? -19.237 -18.896 25.907 1.00 73.81 209 THR A C 1
ATOM 1612 O O . THR A 1 209 ? -18.563 -19.844 25.507 1.00 73.81 209 THR A O 1
ATOM 1615 N N . GLY A 1 210 ? -18.959 -18.227 27.032 1.00 68.56 210 GLY A N 1
ATOM 1616 C CA . GLY A 1 210 ? -17.821 -18.517 27.921 1.00 68.56 210 GLY A CA 1
ATOM 1617 C C . GLY A 1 210 ? -16.667 -17.507 27.862 1.00 68.56 210 GLY A C 1
ATOM 1618 O O . GLY A 1 210 ? -15.734 -17.594 28.659 1.00 68.56 210 GLY A O 1
ATOM 1619 N N . GLU A 1 211 ? -16.722 -16.527 26.962 1.00 72.00 211 GLU A N 1
ATOM 1620 C CA . GLU A 1 211 ? -15.681 -15.508 26.809 1.00 72.00 211 GLU A CA 1
ATOM 1621 C C . GLU A 1 211 ? -16.013 -14.207 27.561 1.00 72.00 211 GLU A C 1
ATOM 1623 O O . GLU A 1 211 ? -16.838 -13.403 27.120 1.00 72.00 211 GLU A O 1
ATOM 1628 N N . ASN A 1 212 ? -15.306 -13.954 28.667 1.00 73.00 212 ASN A N 1
ATOM 1629 C CA . ASN A 1 212 ? -15.395 -12.694 29.409 1.00 73.00 212 ASN A CA 1
ATOM 1630 C C . ASN A 1 212 ? -14.886 -11.514 28.562 1.00 73.00 212 ASN A C 1
ATOM 1632 O O . ASN A 1 212 ? -13.691 -11.417 28.273 1.00 73.00 212 ASN A O 1
ATOM 1636 N N . ARG A 1 213 ? -15.779 -10.581 28.217 1.00 75.31 213 ARG A N 1
ATOM 1637 C CA . ARG A 1 213 ? -15.461 -9.328 27.513 1.00 75.31 213 ARG A CA 1
ATOM 1638 C C . ARG A 1 213 ? -15.834 -8.126 28.379 1.00 75.31 213 ARG A C 1
ATOM 1640 O O . ARG A 1 213 ? -16.843 -8.143 29.077 1.00 75.31 213 ARG A O 1
ATOM 1647 N N . ALA A 1 214 ? -15.015 -7.078 28.345 1.00 77.06 214 ALA A N 1
ATOM 1648 C CA . ALA A 1 214 ? -15.229 -5.876 29.145 1.00 77.06 214 ALA A CA 1
ATOM 1649 C C . ALA A 1 214 ? -14.732 -4.629 28.417 1.00 77.06 214 ALA A C 1
ATOM 1651 O O . ALA A 1 214 ? -13.616 -4.615 27.895 1.00 77.06 214 ALA A O 1
ATOM 1652 N N . LEU A 1 215 ? -15.529 -3.561 28.446 1.00 84.94 215 LEU A N 1
ATOM 1653 C CA . LEU A 1 215 ? -15.066 -2.222 28.110 1.00 84.94 215 LEU A CA 1
ATOM 1654 C C . LEU A 1 215 ? -14.493 -1.610 29.388 1.00 84.94 215 LEU A C 1
ATOM 1656 O O . LEU A 1 215 ? -15.229 -1.330 30.335 1.00 84.94 215 LEU A O 1
ATOM 1660 N N . ILE A 1 216 ? -13.173 -1.437 29.430 1.00 79.31 216 ILE A N 1
ATOM 1661 C CA . ILE A 1 216 ? -12.477 -0.838 30.571 1.00 79.31 216 ILE A CA 1
ATOM 1662 C C . ILE A 1 216 ? -11.987 0.547 30.160 1.00 79.31 216 ILE A C 1
ATOM 1664 O O . ILE A 1 216 ? -11.147 0.677 29.270 1.00 79.31 216 ILE A O 1
ATOM 1668 N N . VAL A 1 217 ? -12.510 1.580 30.815 1.00 82.25 217 VAL A N 1
ATOM 1669 C CA . VAL A 1 217 ? -12.154 2.978 30.566 1.00 82.25 217 VAL A CA 1
ATOM 1670 C C . VAL A 1 217 ? -11.225 3.438 31.681 1.00 82.25 217 VAL A C 1
ATOM 1672 O O . VAL A 1 217 ? -11.651 3.613 32.823 1.00 82.25 217 VAL A O 1
ATOM 1675 N N . TYR A 1 218 ? -9.949 3.634 31.351 1.00 78.44 218 TYR A N 1
ATOM 1676 C CA . TYR A 1 218 ? -8.950 4.159 32.279 1.00 78.44 218 TYR A CA 1
ATOM 1677 C C . TYR A 1 218 ? -8.882 5.687 32.190 1.00 78.44 218 TYR A C 1
ATOM 1679 O O . TYR A 1 218 ? -8.547 6.241 31.147 1.00 78.44 218 TYR A O 1
ATOM 1687 N N . GLY A 1 219 ? -9.138 6.367 33.306 1.00 75.00 219 GLY A N 1
ATOM 1688 C CA . GLY A 1 219 ? -8.797 7.772 33.501 1.00 75.00 219 GLY A CA 1
ATOM 1689 C C . GLY A 1 219 ? -7.437 7.887 34.189 1.00 75.00 219 GLY A C 1
ATOM 1690 O O . GLY A 1 219 ? -7.199 7.238 35.208 1.00 75.00 219 GLY A O 1
ATOM 1691 N N . TYR A 1 220 ? -6.538 8.718 33.664 1.00 75.00 220 TYR A N 1
ATOM 1692 C CA . TYR A 1 220 ? -5.216 8.941 34.253 1.00 75.00 220 TYR A CA 1
ATOM 1693 C C . TYR A 1 220 ? -5.014 10.410 34.627 1.00 75.00 220 TYR A C 1
ATOM 1695 O O . TYR A 1 220 ? -5.234 11.309 33.818 1.00 75.00 220 TYR A O 1
ATOM 1703 N N . LYS A 1 221 ? -4.556 10.653 35.859 1.00 77.06 221 LYS A N 1
ATOM 1704 C CA . LYS A 1 221 ? -4.120 11.969 36.339 1.00 77.06 221 LYS A CA 1
ATOM 1705 C C . LYS A 1 221 ? -2.822 11.785 37.117 1.00 77.06 221 LYS A C 1
ATOM 1707 O O . LYS A 1 221 ? -2.826 11.064 38.112 1.00 77.06 221 LYS A O 1
ATOM 1712 N N . ASN A 1 222 ? -1.744 12.461 36.706 1.00 78.56 222 ASN A N 1
ATOM 1713 C CA . ASN A 1 222 ? -0.381 12.275 37.241 1.00 78.56 222 ASN A CA 1
ATOM 1714 C C . ASN A 1 222 ? -0.311 12.171 38.779 1.00 78.56 222 ASN A C 1
ATOM 1716 O O . ASN A 1 222 ? 0.407 11.330 39.304 1.00 78.56 222 ASN A O 1
ATOM 1720 N N . ALA A 1 223 ? -1.082 12.993 39.499 1.00 78.19 223 ALA A N 1
ATOM 1721 C CA . ALA A 1 223 ? -1.077 13.051 40.964 1.00 78.19 223 ALA A CA 1
ATOM 1722 C C . ALA A 1 223 ? -1.841 11.914 41.683 1.00 78.19 223 ALA A C 1
ATOM 1724 O O . ALA A 1 223 ? -1.736 11.796 42.899 1.00 78.19 223 ALA A O 1
ATOM 1725 N N . ILE A 1 224 ? -2.654 11.124 40.972 1.00 78.25 224 ILE A N 1
ATOM 1726 C CA . ILE A 1 224 ? -3.576 10.119 41.552 1.00 78.25 224 ILE A CA 1
ATOM 1727 C C . ILE A 1 224 ? -3.334 8.714 40.955 1.00 78.25 224 ILE A C 1
ATOM 1729 O O . ILE A 1 224 ? -3.813 7.710 41.489 1.00 78.25 224 ILE A O 1
ATOM 1733 N N . GLY A 1 225 ? -2.561 8.629 39.867 1.00 79.62 225 GLY A N 1
ATOM 1734 C CA . GLY A 1 225 ? -2.350 7.403 39.103 1.00 79.62 225 GLY A CA 1
ATOM 1735 C C . GLY A 1 225 ? -3.545 7.058 38.202 1.00 79.62 225 GLY A C 1
ATOM 1736 O O . GLY A 1 225 ? -4.452 7.879 38.025 1.00 79.62 225 GLY A O 1
ATOM 1737 N N . PRO A 1 226 ? -3.552 5.857 37.597 1.00 78.06 226 PRO A N 1
ATOM 1738 C CA . PRO A 1 226 ? -4.696 5.378 36.837 1.00 78.06 226 PRO A CA 1
ATOM 1739 C C . PRO A 1 226 ? -5.851 5.006 37.776 1.00 78.06 226 PRO A C 1
ATOM 1741 O O . PRO A 1 226 ? -5.652 4.388 38.824 1.00 78.06 226 PRO A O 1
ATOM 1744 N N . LYS A 1 227 ? -7.065 5.356 37.360 1.00 77.06 227 LYS A N 1
ATOM 1745 C CA . LYS A 1 227 ? -8.339 4.834 37.865 1.00 77.06 227 LYS A CA 1
ATOM 1746 C C . LYS A 1 227 ? -9.107 4.257 36.686 1.00 77.06 227 LYS A C 1
ATOM 1748 O O . LYS A 1 227 ? -8.908 4.715 35.565 1.00 77.06 227 LYS A O 1
ATOM 1753 N N . TYR A 1 228 ? -9.989 3.289 36.911 1.00 78.62 228 TYR A N 1
ATOM 1754 C CA . TYR A 1 228 ? -10.863 2.797 35.846 1.00 78.62 228 TYR A CA 1
ATOM 1755 C C . TYR A 1 228 ? -12.329 2.714 36.258 1.00 78.62 228 TYR A C 1
ATOM 1757 O O . TYR A 1 228 ? -12.650 2.431 37.415 1.00 78.62 228 TYR A O 1
ATOM 1765 N N . GLY A 1 229 ? -13.193 2.941 35.270 1.00 76.81 229 GLY A N 1
ATOM 1766 C CA . GLY A 1 229 ? -14.552 2.417 35.220 1.00 76.81 229 GLY A CA 1
ATOM 1767 C C . GLY A 1 229 ? -14.595 1.212 34.277 1.00 76.81 229 GLY A C 1
ATOM 1768 O O . GLY A 1 229 ? -13.797 1.122 33.340 1.00 76.81 229 GLY A O 1
ATOM 1769 N N . LYS A 1 230 ? -15.494 0.264 34.528 1.00 77.81 230 LYS A N 1
ATOM 1770 C CA . LYS A 1 230 ? -15.661 -0.949 33.722 1.00 77.81 230 LYS A CA 1
ATOM 1771 C C . LYS A 1 230 ? -17.140 -1.170 33.438 1.00 77.81 230 LYS A C 1
ATOM 1773 O O . LYS A 1 230 ? -17.932 -1.200 34.371 1.00 77.81 230 LYS A O 1
ATOM 1778 N N . ILE A 1 231 ? -17.482 -1.388 32.173 1.00 81.56 231 ILE A N 1
ATOM 1779 C CA . ILE A 1 231 ? -18.804 -1.851 31.742 1.00 81.56 231 ILE A CA 1
ATOM 1780 C C . ILE A 1 231 ? -18.623 -3.245 31.143 1.00 81.56 231 ILE A C 1
ATOM 1782 O O . ILE A 1 231 ? -17.761 -3.447 30.281 1.00 81.56 231 ILE A O 1
ATOM 1786 N N . TRP A 1 232 ? -19.369 -4.229 31.638 1.00 77.56 232 TRP A N 1
ATOM 1787 C CA . TRP A 1 232 ? -19.207 -5.629 31.243 1.00 77.56 232 TRP A CA 1
ATOM 1788 C C . TRP A 1 232 ? -20.470 -6.454 31.468 1.00 77.56 232 TRP A C 1
ATOM 1790 O O . TRP A 1 232 ? -21.396 -6.020 32.147 1.00 77.56 232 TRP A O 1
ATOM 1800 N N . VAL A 1 233 ? -20.470 -7.656 30.896 1.00 71.25 233 VAL A N 1
ATOM 1801 C CA . VAL A 1 233 ? -21.442 -8.713 31.179 1.00 71.25 233 VAL A CA 1
ATOM 1802 C C . VAL A 1 233 ? -20.675 -9.885 31.786 1.00 71.25 233 VAL A C 1
ATOM 1804 O O . VAL A 1 233 ? -19.562 -10.176 31.338 1.00 71.25 233 VAL A O 1
ATOM 1807 N N . ASP A 1 234 ? -21.219 -10.513 32.825 1.00 73.50 234 ASP A N 1
ATOM 1808 C CA . ASP A 1 234 ? -20.583 -11.659 33.481 1.00 73.50 234 ASP A CA 1
ATOM 1809 C C . ASP A 1 234 ? -21.051 -13.023 32.930 1.00 73.50 234 ASP A C 1
ATOM 1811 O O . ASP A 1 234 ? -21.858 -13.111 32.005 1.00 73.50 234 ASP A O 1
ATOM 1815 N N . ASN A 1 235 ? -20.539 -14.114 33.510 1.00 69.31 235 ASN A N 1
ATOM 1816 C CA . ASN A 1 235 ? -20.896 -15.481 33.117 1.00 69.31 235 ASN A CA 1
ATOM 1817 C C . ASN A 1 235 ? -22.373 -15.858 33.384 1.00 69.31 235 ASN A C 1
ATOM 1819 O O . ASN A 1 235 ? -22.822 -16.875 32.860 1.00 69.31 235 ASN A O 1
ATOM 1823 N N . GLY A 1 236 ? -23.103 -15.103 34.212 1.00 73.12 236 GLY A N 1
ATOM 1824 C CA . GLY A 1 236 ? -24.543 -15.266 34.435 1.00 73.12 236 GLY A CA 1
ATOM 1825 C C . GLY A 1 236 ? -25.402 -14.499 33.424 1.00 73.12 236 GLY A C 1
ATOM 1826 O O . GLY A 1 236 ? -26.596 -14.767 33.320 1.00 73.12 236 GLY A O 1
ATOM 1827 N N . GLY A 1 237 ? -24.797 -13.589 32.654 1.00 71.50 237 GLY A N 1
ATOM 1828 C CA . GLY A 1 237 ? -25.498 -12.663 31.767 1.00 71.50 237 GLY A CA 1
ATOM 1829 C C . GLY A 1 237 ? -25.834 -11.318 32.419 1.00 71.50 237 GLY A C 1
ATOM 1830 O O . GLY A 1 237 ? -26.473 -10.488 31.771 1.00 71.50 237 GLY A O 1
ATOM 1831 N N . ASP A 1 238 ? -25.390 -11.064 33.656 1.00 71.25 238 ASP A N 1
ATOM 1832 C CA . ASP A 1 238 ? -25.677 -9.810 34.357 1.00 71.25 238 ASP A CA 1
ATOM 1833 C C . ASP A 1 238 ? -24.874 -8.656 33.744 1.00 71.25 238 ASP A C 1
ATOM 1835 O O . ASP A 1 238 ? -23.640 -8.698 33.687 1.00 71.25 238 ASP A O 1
ATOM 1839 N N . PHE A 1 239 ? -25.562 -7.585 33.340 1.00 74.44 239 PHE A N 1
ATOM 1840 C CA . PHE A 1 239 ? -24.928 -6.327 32.945 1.00 74.44 239 PHE A CA 1
ATOM 1841 C C . PHE A 1 239 ? -24.446 -5.554 34.182 1.00 74.44 239 PHE A C 1
ATOM 1843 O O . PHE A 1 239 ? -25.217 -5.283 35.103 1.00 74.44 239 PHE A O 1
ATOM 1850 N N . ARG A 1 240 ? -23.164 -5.174 34.200 1.00 73.38 240 ARG A N 1
ATOM 1851 C CA . ARG A 1 240 ? -22.485 -4.576 35.359 1.00 73.38 240 ARG A CA 1
ATOM 1852 C C . ARG A 1 240 ? -21.715 -3.308 34.990 1.00 73.38 240 ARG A C 1
ATOM 1854 O O . ARG A 1 240 ? -21.036 -3.250 33.961 1.00 73.38 240 ARG A O 1
ATOM 1861 N N . ILE A 1 241 ? -21.761 -2.326 35.892 1.00 80.81 241 ILE A N 1
ATOM 1862 C CA . ILE A 1 241 ? -20.960 -1.096 35.856 1.00 80.81 241 ILE A CA 1
ATOM 1863 C C . ILE A 1 241 ? -20.169 -1.005 37.168 1.00 80.81 241 ILE A C 1
ATOM 1865 O O . ILE A 1 241 ? -20.754 -0.781 38.225 1.00 80.81 241 ILE A O 1
ATOM 1869 N N . ASP A 1 242 ? -18.845 -1.145 37.093 1.00 77.31 242 ASP A N 1
ATOM 1870 C CA . ASP A 1 242 ? -17.935 -1.104 38.246 1.00 77.31 242 ASP A CA 1
ATOM 1871 C C . ASP A 1 242 ? -16.966 0.086 38.169 1.00 77.31 242 ASP A C 1
ATOM 1873 O O . ASP A 1 242 ? -16.683 0.623 37.093 1.00 77.31 242 ASP A O 1
ATOM 1877 N N . CYS A 1 243 ? -16.361 0.447 39.304 1.00 77.62 243 CYS A N 1
ATOM 1878 C CA . CYS A 1 243 ? -15.245 1.392 39.366 1.00 77.62 243 CYS A CA 1
ATOM 1879 C C . CYS A 1 243 ? -14.165 0.949 40.369 1.00 77.62 243 CYS A C 1
ATOM 1881 O O . CYS A 1 243 ? -14.411 0.158 41.278 1.00 77.62 243 CYS A O 1
ATOM 1883 N N . GLN A 1 244 ? -12.933 1.430 40.186 1.00 78.12 244 GLN A N 1
ATOM 1884 C CA . GLN A 1 244 ? -11.786 0.973 40.972 1.00 78.12 244 GLN A CA 1
ATOM 1885 C C . GLN A 1 244 ? -11.688 1.626 42.366 1.00 78.12 244 GLN A C 1
ATOM 1887 O O . GLN A 1 244 ? -11.376 2.813 42.492 1.00 78.12 244 GLN A O 1
ATOM 1892 N N . GLY A 1 245 ? -11.783 0.808 43.419 1.00 74.88 245 GLY A N 1
ATOM 1893 C CA . GLY A 1 245 ? -11.559 1.217 44.813 1.00 74.88 245 GLY A CA 1
ATOM 1894 C C . GLY A 1 245 ? -12.773 1.929 45.414 1.00 74.88 245 GLY A C 1
ATOM 1895 O O . GLY A 1 245 ? -13.900 1.616 45.059 1.00 74.88 245 GLY A O 1
ATOM 1896 N N . ALA A 1 246 ? -12.555 2.912 46.293 1.00 64.81 246 ALA A N 1
ATOM 1897 C CA . ALA A 1 246 ? -13.620 3.753 46.862 1.00 64.81 246 ALA A CA 1
ATOM 1898 C C . ALA A 1 246 ? -14.159 4.810 45.866 1.00 64.81 246 ALA A C 1
ATOM 1900 O O . ALA A 1 246 ? -14.467 5.940 46.247 1.00 64.81 246 ALA A O 1
ATOM 1901 N N . GLY A 1 247 ? -14.202 4.468 44.576 1.00 59.69 247 GLY A N 1
ATOM 1902 C CA . GLY A 1 247 ? -14.916 5.252 43.579 1.00 59.69 247 GLY A CA 1
ATOM 1903 C C . GLY A 1 247 ? -16.422 5.151 43.812 1.00 59.69 247 GLY A C 1
ATOM 1904 O O . GLY A 1 247 ? -16.912 4.192 44.404 1.00 59.69 247 GLY A O 1
ATOM 1905 N N . TYR A 1 248 ? -17.156 6.151 43.344 1.00 65.50 248 TYR A N 1
ATOM 1906 C CA . TYR A 1 248 ? -18.611 6.186 43.405 1.00 65.50 248 TYR A CA 1
ATOM 1907 C C . TYR A 1 248 ? -19.164 6.434 42.003 1.00 65.50 248 TYR A C 1
ATOM 1909 O O . TYR A 1 248 ? -18.623 7.237 41.240 1.00 65.50 248 TYR A O 1
ATOM 1917 N N . LEU A 1 249 ? -20.253 5.744 41.663 1.00 69.00 249 LEU A N 1
ATOM 1918 C CA . LEU A 1 249 ? -21.019 6.029 40.457 1.00 69.00 249 LEU A CA 1
ATOM 1919 C C . LEU A 1 249 ? -21.786 7.338 40.685 1.00 69.00 249 LEU A C 1
ATOM 1921 O O . LEU A 1 249 ? -22.799 7.354 41.381 1.00 69.00 249 LEU A O 1
ATOM 1925 N N . GLN A 1 250 ? -21.276 8.445 40.144 1.00 65.19 250 GLN A N 1
ATOM 1926 C CA . GLN A 1 250 ? -21.909 9.753 40.286 1.00 65.19 250 GLN A CA 1
ATOM 1927 C C . GLN A 1 250 ? -22.851 10.033 39.113 1.00 65.19 250 GLN A C 1
ATOM 1929 O O . GLN A 1 250 ? -22.409 10.162 37.973 1.00 65.19 250 GLN A O 1
ATOM 1934 N N . ALA A 1 251 ? -24.137 10.203 39.409 1.00 66.50 251 ALA A N 1
ATOM 1935 C CA . ALA A 1 251 ? -25.058 10.895 38.517 1.00 66.50 251 ALA A CA 1
ATOM 1936 C C . ALA A 1 251 ? -24.919 12.414 38.716 1.00 66.50 251 ALA A C 1
ATOM 1938 O O . ALA A 1 251 ? -24.705 12.886 39.836 1.00 66.50 251 ALA A O 1
ATOM 1939 N N . GLN A 1 252 ? -25.029 13.194 37.641 1.00 63.97 252 GLN A N 1
ATOM 1940 C CA . GLN A 1 252 ? -24.953 14.653 37.728 1.00 63.97 252 GLN A CA 1
ATOM 1941 C C . GLN A 1 252 ? -26.162 15.201 38.505 1.00 63.97 252 GLN A C 1
ATOM 1943 O O . GLN A 1 252 ? -27.284 14.714 38.346 1.00 63.97 252 GLN A O 1
ATOM 1948 N N . ALA A 1 253 ? -25.955 16.223 39.340 1.00 59.75 253 ALA A N 1
ATOM 1949 C CA . ALA A 1 253 ? -27.045 16.858 40.080 1.00 59.75 253 ALA A CA 1
ATOM 1950 C C . ALA A 1 253 ? -28.151 17.339 39.119 1.00 59.75 253 ALA A C 1
ATOM 1952 O O . ALA A 1 253 ? -27.865 17.993 38.117 1.00 59.75 253 ALA A O 1
ATOM 1953 N N . GLY A 1 254 ? -29.405 16.983 39.414 1.00 63.38 254 GLY A N 1
ATOM 1954 C CA . GLY A 1 254 ? -30.557 17.239 38.541 1.00 63.38 254 GLY A CA 1
ATOM 1955 C C . GLY A 1 254 ? -30.844 16.156 37.489 1.00 63.38 254 GLY A C 1
ATOM 1956 O O . GLY A 1 254 ? -31.853 16.263 36.799 1.00 63.38 254 GLY A O 1
ATOM 1957 N N . THR A 1 255 ? -30.023 15.105 37.374 1.00 59.62 255 THR A N 1
ATOM 1958 C CA . THR A 1 255 ? -30.338 13.932 36.535 1.00 59.62 255 THR A CA 1
ATOM 1959 C C . THR A 1 255 ? -31.063 12.849 37.336 1.00 59.62 255 THR A C 1
ATOM 1961 O O . THR A 1 255 ? -30.732 12.588 38.494 1.00 59.62 255 THR A O 1
ATOM 1964 N N . THR A 1 256 ? -32.052 12.202 36.717 1.00 58.81 256 THR A N 1
ATOM 1965 C CA . THR A 1 256 ? -32.785 11.081 37.321 1.00 58.81 256 THR A CA 1
ATOM 1966 C C . THR A 1 256 ? -32.169 9.762 36.870 1.00 58.81 256 THR A C 1
ATOM 1968 O O . THR A 1 256 ? -32.251 9.412 35.694 1.00 58.81 256 THR A O 1
ATOM 1971 N N . VAL A 1 257 ? -31.607 8.990 37.802 1.00 64.44 257 VAL A N 1
ATOM 1972 C CA . VAL A 1 257 ? -31.241 7.589 37.544 1.00 64.44 257 VAL A CA 1
ATOM 1973 C C . VAL A 1 257 ? -32.503 6.740 37.675 1.00 64.44 257 VAL A C 1
ATOM 1975 O O . VAL A 1 257 ? -32.910 6.395 38.783 1.00 64.44 257 VAL A O 1
ATOM 1978 N N . VAL A 1 258 ? -33.152 6.430 36.551 1.00 57.22 258 VAL A N 1
ATOM 1979 C CA . VAL A 1 258 ? -34.335 5.558 36.548 1.00 57.22 258 VAL A CA 1
ATOM 1980 C C . VAL A 1 258 ? -33.887 4.109 36.377 1.00 57.22 258 VAL A C 1
ATOM 1982 O O . VAL A 1 258 ? -33.530 3.689 35.278 1.00 57.22 258 VAL A O 1
ATOM 1985 N N . VAL A 1 259 ? -33.910 3.337 37.463 1.00 61.66 259 VAL A N 1
ATOM 1986 C CA . VAL A 1 259 ? -33.664 1.890 37.412 1.00 61.66 259 VAL A CA 1
ATOM 1987 C C . VAL A 1 259 ? -34.990 1.182 37.144 1.00 61.66 259 VAL A C 1
ATOM 1989 O O . VAL A 1 259 ? -35.784 0.978 38.059 1.00 61.66 259 VAL A O 1
ATOM 1992 N N . TRP A 1 260 ? -35.234 0.824 35.884 1.00 42.62 260 TRP A N 1
ATOM 1993 C CA . TRP A 1 260 ? -36.343 -0.053 35.506 1.00 42.62 260 TRP A CA 1
ATOM 1994 C C . TRP A 1 260 ? -35.937 -1.501 35.802 1.00 42.62 260 TRP A C 1
ATOM 1996 O O . TRP A 1 260 ? -35.089 -2.056 35.108 1.00 42.62 260 TRP A O 1
ATOM 2006 N N . ASN A 1 261 ? -36.509 -2.104 36.845 1.00 45.88 261 ASN A N 1
ATOM 2007 C CA . ASN A 1 261 ? -36.394 -3.540 37.098 1.00 45.88 261 ASN A CA 1
ATOM 2008 C C . ASN A 1 261 ? -37.660 -4.055 37.796 1.00 45.88 261 ASN A C 1
ATOM 2010 O O . ASN A 1 261 ? -37.977 -3.608 38.899 1.00 45.88 261 ASN A O 1
ATOM 2014 N N . ASP A 1 262 ? -38.321 -5.042 37.192 1.00 46.06 262 ASP A N 1
ATOM 2015 C CA . ASP A 1 262 ? -39.499 -5.720 37.753 1.00 46.06 262 ASP A CA 1
ATOM 2016 C C . ASP A 1 262 ? -39.162 -6.622 38.962 1.00 46.06 262 ASP A C 1
ATOM 2018 O O . ASP A 1 262 ? -40.057 -7.136 39.631 1.00 46.06 262 ASP A O 1
ATOM 2022 N N . THR A 1 263 ? -37.871 -6.823 39.270 1.00 49.25 263 THR A N 1
ATOM 2023 C CA . THR A 1 263 ? -37.406 -7.860 40.212 1.00 49.25 263 THR A CA 1
ATOM 2024 C C . THR A 1 263 ? -36.269 -7.400 41.143 1.00 49.25 263 THR A C 1
ATOM 2026 O O . THR A 1 263 ? -35.241 -8.058 41.274 1.00 49.25 263 THR A O 1
ATOM 2029 N N . TYR A 1 264 ? -36.505 -6.298 41.866 1.00 51.72 264 TYR A N 1
ATOM 2030 C CA . TYR A 1 264 ? -35.671 -5.727 42.949 1.00 51.72 264 TYR A CA 1
ATOM 2031 C C . TYR A 1 264 ? -34.400 -4.953 42.544 1.00 51.72 264 TYR A C 1
ATOM 2033 O O . TYR A 1 264 ? -33.611 -5.353 41.693 1.00 51.72 264 TYR A O 1
ATOM 2041 N N . VAL A 1 265 ? -34.147 -3.849 43.258 1.00 53.69 265 VAL A N 1
ATOM 2042 C CA . VAL A 1 265 ? -32.884 -3.094 43.214 1.00 53.69 265 VAL A CA 1
ATOM 2043 C C . VAL A 1 265 ? -32.211 -3.208 44.580 1.00 53.69 265 VAL A C 1
ATOM 2045 O O . VAL A 1 265 ? -32.680 -2.635 45.563 1.00 53.69 265 VAL A O 1
ATOM 2048 N N . ASN A 1 266 ? -31.113 -3.962 44.650 1.00 54.22 266 ASN A N 1
ATOM 2049 C CA . ASN A 1 266 ? -30.344 -4.127 45.882 1.00 54.22 266 ASN A CA 1
ATOM 2050 C C . ASN A 1 266 ? -29.343 -2.976 46.044 1.00 54.22 266 ASN A C 1
ATOM 2052 O O . ASN A 1 266 ? -28.242 -3.005 45.495 1.00 54.22 266 ASN A O 1
ATOM 2056 N N . PHE A 1 267 ? -29.721 -1.968 46.828 1.00 57.31 267 PHE A N 1
ATOM 2057 C CA . PHE A 1 267 ? -28.809 -0.913 47.261 1.00 57.31 267 PHE A CA 1
ATOM 2058 C C . PHE A 1 267 ? -27.852 -1.464 48.322 1.00 57.31 267 PHE A C 1
ATOM 2060 O O . PHE A 1 267 ? -28.237 -1.703 49.468 1.00 57.31 267 PHE A O 1
ATOM 2067 N N . TYR A 1 268 ? -26.592 -1.681 47.943 1.00 49.78 268 TYR A N 1
ATOM 2068 C CA . TYR A 1 268 ? -25.559 -2.088 48.892 1.00 49.78 268 TYR A CA 1
ATOM 2069 C C . TYR A 1 268 ? -25.241 -0.950 49.876 1.00 49.78 268 TYR A C 1
ATOM 2071 O O . TYR A 1 268 ? -25.305 0.234 49.542 1.00 49.78 268 TYR A O 1
ATOM 2079 N N . LYS A 1 269 ? -24.885 -1.346 51.103 1.00 42.16 269 LYS A N 1
ATOM 2080 C CA . LYS A 1 269 ? -24.836 -0.543 52.342 1.00 42.16 269 LYS A CA 1
ATOM 2081 C C . LYS A 1 269 ? -24.095 0.805 52.275 1.00 42.16 269 LYS A C 1
ATOM 2083 O O . LYS A 1 269 ? -24.365 1.668 53.105 1.00 42.16 269 LYS A O 1
ATOM 2088 N N . ASP A 1 270 ? -23.189 0.988 51.318 1.00 45.88 270 ASP A N 1
ATOM 2089 C CA . ASP A 1 270 ? -22.292 2.146 51.239 1.00 45.88 270 ASP A CA 1
ATOM 2090 C C . ASP A 1 270 ? -22.694 3.192 50.176 1.00 45.88 270 ASP A C 1
ATOM 2092 O O . ASP A 1 270 ? -21.969 4.165 49.958 1.00 45.88 270 ASP A O 1
ATOM 2096 N N . MET A 1 271 ? -23.868 3.054 49.545 1.00 49.38 271 MET A N 1
ATOM 2097 C CA . MET A 1 271 ? -24.437 4.114 48.703 1.00 49.38 271 MET A CA 1
ATOM 2098 C C . MET A 1 271 ? -24.892 5.318 49.540 1.00 49.38 271 MET A C 1
ATOM 2100 O O . MET A 1 271 ? -26.020 5.383 50.027 1.00 49.38 271 MET A O 1
ATOM 2104 N N . ARG A 1 272 ? -24.010 6.314 49.666 1.00 52.16 272 ARG A N 1
ATOM 2105 C CA . ARG A 1 272 ? -24.357 7.632 50.208 1.00 52.16 272 ARG A CA 1
ATOM 2106 C C . ARG A 1 272 ? -25.105 8.456 49.165 1.00 52.16 272 ARG A C 1
ATOM 2108 O O . ARG A 1 272 ? -24.497 8.998 48.245 1.00 52.16 272 ARG A O 1
ATOM 2115 N N . LEU A 1 273 ? -26.414 8.582 49.350 1.00 55.69 273 LEU A N 1
ATOM 2116 C CA . LEU A 1 273 ? -27.182 9.681 48.773 1.00 55.69 273 LEU A CA 1
ATOM 2117 C C . LEU A 1 273 ? -26.667 10.998 49.379 1.00 55.69 273 LEU A C 1
ATOM 2119 O O . LEU A 1 273 ? -26.423 11.063 50.583 1.00 55.69 273 LEU A O 1
ATOM 2123 N N . SER A 1 274 ? -26.474 12.031 48.557 1.00 53.72 274 SER A N 1
ATOM 2124 C CA . SER A 1 274 ? -26.236 13.391 49.059 1.00 53.72 274 SER A CA 1
ATOM 2125 C C . SER A 1 274 ? -27.494 13.914 49.755 1.00 53.72 274 SER A C 1
ATOM 2127 O O . SER A 1 274 ? -28.593 13.570 49.319 1.00 53.72 274 SER A O 1
ATOM 2129 N N . ASP A 1 275 ? -27.330 14.778 50.757 1.00 54.84 275 ASP A N 1
ATOM 2130 C CA . ASP A 1 275 ? -28.342 15.100 51.782 1.00 54.84 275 ASP A CA 1
ATOM 2131 C C . ASP A 1 275 ? -29.733 15.553 51.265 1.00 54.84 275 ASP A C 1
ATOM 2133 O O . ASP A 1 275 ? -30.719 15.418 51.986 1.00 54.84 275 ASP A O 1
ATOM 2137 N N . ASP A 1 276 ? -29.847 16.005 50.008 1.00 54.56 276 ASP A N 1
ATOM 2138 C CA . ASP A 1 276 ? -31.105 16.428 49.365 1.00 54.56 276 ASP A CA 1
ATOM 2139 C C . ASP A 1 276 ? -31.844 15.340 48.540 1.00 54.56 276 ASP A C 1
ATOM 2141 O O . ASP A 1 276 ? -32.908 15.607 47.973 1.00 54.56 276 ASP A O 1
ATOM 2145 N N . GLN A 1 277 ? -31.326 14.108 48.414 1.00 50.91 277 GLN A N 1
ATOM 2146 C CA . GLN A 1 277 ? -31.958 13.072 47.574 1.00 50.91 277 GLN A CA 1
ATOM 2147 C C . GLN A 1 277 ? -32.965 12.192 48.334 1.00 50.91 277 GLN A C 1
ATOM 2149 O O . GLN A 1 277 ? -32.625 11.176 48.939 1.00 50.91 277 GLN A O 1
ATOM 2154 N N . VAL A 1 278 ? -34.249 12.551 48.230 1.00 51.81 278 VAL A N 1
ATOM 2155 C CA . VAL A 1 278 ? -35.372 11.765 48.770 1.00 51.81 278 VAL A CA 1
ATOM 2156 C C . VAL A 1 278 ? -35.670 10.547 47.891 1.00 51.81 278 VAL A C 1
ATOM 2158 O O . VAL A 1 278 ? -36.101 10.685 46.744 1.00 51.81 278 VAL A O 1
ATOM 2161 N N . PHE A 1 279 ? -35.546 9.348 48.461 1.00 51.78 279 PHE A N 1
ATOM 2162 C CA . PHE A 1 279 ? -35.937 8.103 47.800 1.00 51.78 279 PHE A CA 1
ATOM 2163 C C . PHE A 1 279 ? -37.470 7.973 47.728 1.00 51.78 279 PHE A C 1
ATOM 2165 O O . PHE A 1 279 ? -38.122 7.493 48.656 1.00 51.78 279 PHE A O 1
ATOM 2172 N N . LYS A 1 280 ? -38.072 8.419 46.621 1.00 50.91 280 LYS A N 1
ATOM 2173 C CA . LYS A 1 280 ? -39.509 8.250 46.359 1.00 50.91 280 LYS A CA 1
ATOM 2174 C C . LYS A 1 280 ? -39.778 6.877 45.747 1.00 50.91 280 LYS A C 1
ATOM 2176 O O . LYS A 1 280 ? -39.795 6.731 44.528 1.00 50.91 280 LYS A O 1
ATOM 2181 N N . TYR A 1 281 ? -40.029 5.881 46.596 1.00 42.69 281 TYR A N 1
ATOM 2182 C CA . TYR A 1 281 ? -40.567 4.597 46.147 1.00 42.69 281 TYR A CA 1
ATOM 2183 C C . TYR A 1 281 ? -42.042 4.771 45.756 1.00 42.69 281 TYR A C 1
ATOM 2185 O O . TYR A 1 281 ? -42.936 4.732 46.599 1.00 42.69 281 TYR A O 1
ATOM 2193 N N . GLY A 1 282 ? -42.287 5.039 44.474 1.00 45.47 282 GLY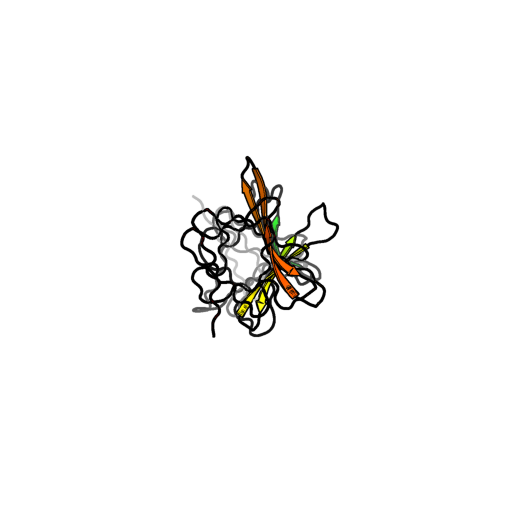 A N 1
ATOM 2194 C CA . GLY A 1 282 ? -43.632 5.060 43.911 1.00 45.47 282 GLY A CA 1
ATOM 2195 C C . GLY A 1 282 ? -44.093 3.639 43.614 1.00 45.47 282 GLY A C 1
ATOM 2196 O O . GLY A 1 282 ? -43.650 3.049 42.633 1.00 45.47 282 GLY A O 1
ATOM 2197 N N . THR A 1 283 ? -44.993 3.094 44.431 1.00 42.72 283 THR A N 1
ATOM 2198 C CA . THR A 1 283 ? -45.726 1.869 44.087 1.00 42.72 283 THR A CA 1
ATOM 2199 C C . THR A 1 283 ? -46.711 2.182 42.965 1.00 42.72 283 THR A C 1
ATOM 2201 O O . THR A 1 283 ? -47.812 2.669 43.226 1.00 42.72 283 THR A O 1
ATOM 2204 N N . GLY A 1 284 ? -46.293 1.947 41.721 1.00 44.94 284 GLY A N 1
ATOM 2205 C CA . GLY A 1 284 ? -47.175 1.995 40.560 1.00 44.94 284 GLY A CA 1
ATOM 2206 C C . GLY A 1 284 ? -48.176 0.846 40.607 1.00 44.94 284 GLY A C 1
ATOM 2207 O O . GLY A 1 284 ? -47.775 -0.316 40.629 1.00 44.94 284 GLY A O 1
ATOM 2208 N N . SER A 1 285 ? -49.459 1.198 40.637 1.00 37.97 285 SER A N 1
ATOM 2209 C CA . SER A 1 285 ? -50.600 0.316 40.369 1.00 37.97 285 SER A CA 1
ATOM 2210 C C . SER A 1 285 ? -51.141 0.579 38.971 1.00 37.97 285 SER A C 1
ATOM 2212 O O . SER A 1 285 ? -51.364 1.785 38.707 1.00 37.97 285 SER A O 1
#

Secondary structure (DSSP, 8-state):
------------SS---------TTS--------S--SS--B---SSS----B---SS------SSS-------SSTT----------TTPPEEEEEE-SSS--EEEEEEETTEEEEEEESSS-----SSTTS-----SSTT--SS--EEEEEE--TT-SS-EEEEEEE-TTS-EEEEESS------SS---SSTT-SS----STTPPTT---EEEEEEEETTTEEEEEEEEE-TT--EEEEESSS---PPPTT-------TT-----TT----TT---------

Organism: NCBI:txid412755

pLDDT: mean 73.45, std 16.6, range [37.97, 95.31]

Radius of gyration: 37.81 Å; chains: 1; bounding box: 90×47×113 Å